Protein AF-A0AAN8G1P0-F1 (afdb_monomer_lite)

Radius of gyration: 97.98 Å; chains: 1; bounding box: 160×95×262 Å

Foldseek 3Di:
DDDDDDDDDDDDDDDDDDDDDDDDDDDDDDDDDDDDDDPPPVVVVCVVVVVVVVVVVVVVVVVVVVVVVVVVVVVVVVVVVVVVVVVVVVVVVVVVCVPPVNVVVVVVVVVVVVVVVVVVVVVVVVVVVVVVVVVVVVVVVVVVVVVVVVVVVVVVVVVVVVVVVVVVVVVVVVVCVVCVVVVVVVVCVVVVVVVVVVVVVVVVVVVVVVVVVVVPPPDPQQADPVRHGDPVLLVQLQVCVVVVNPLQCSQVVVQVCCCPPVVDHDDPSSHDHSVRSVVSNVVVVVVVVVVVVVVLVVDPCNQQDPVRDHPDPDDDPDDD

Sequence (320 aa):
MPEVNVPFPKEFPAPMSTIEEYPQDDFAQSENLPPLDIQAEVDSQAATTRVPLSEKEKKLNRLSYLMSVKQRTVAQLNSEISDLQTKLKDRGERKVHYQKKYVSLREASKNKTIENLRAKVKILQNQKKTYVSQTDKKLGKKNSDIAAFQERIAQLERDLASMSQRARREQRLKSYYKTLPSVAKVWKSRTGREISKLNNYIKVLEDRLLQTENNGQTLIDTKGEDGTFSDDVRLAVIELLGLEVAVHKVSPVIQAVAKHVFKHKFKPCDLPGRMTVLRISDEGQYLTKCLYADKLHACSHFGENKDGTRRKKVNTRRQH

Organism: Patella caerulea (NCBI:txid87958)

Secondary structure (DSSP, 8-state):
---------------------------------------SSHHHHHHHHHHHHHHHHHHHHHHHHHHHHHHHHHHHHHHHHHHHHHHHHHHHHHHHHTSHHHHHHHHHHHHHHHHHHHHHHHHHHHHHHHHHHHHHHHHHHHHHHHHHHHHHHHHHHHHHHHHHHHHHHHHHHHHHHHHHHHHHHHHHHHHHHHHHHHHHHHHHHHHHHHHHHHT-------B-TTSSBPHHHHHHHHHHHHTT--TTTHHHHHHHHHHHHS-----TTTS--HHHHHHHHHHHHHHHHHHHHHHHHH-TTTTB-TTS-B----------

Structure (mmCIF, N/CA/C/O backbone):
data_AF-A0AAN8G1P0-F1
#
_entry.id   AF-A0AAN8G1P0-F1
#
loop_
_atom_site.group_PDB
_atom_site.id
_atom_site.type_symbol
_atom_site.label_atom_id
_atom_site.label_alt_id
_atom_site.label_comp_id
_atom_site.label_asym_id
_atom_site.label_entity_id
_atom_site.label_seq_id
_atom_site.pdbx_PDB_ins_code
_atom_site.Cartn_x
_atom_site.Cartn_y
_atom_site.Cartn_z
_atom_site.occupancy
_atom_site.B_iso_or_equiv
_atom_site.auth_seq_id
_atom_site.auth_comp_id
_atom_site.auth_asym_id
_atom_site.auth_atom_id
_atom_site.pdbx_PDB_model_num
ATOM 1 N N . MET A 1 1 ? -21.649 6.170 89.404 1.00 41.97 1 MET A N 1
ATOM 2 C CA . MET A 1 1 ? -22.806 6.839 90.042 1.00 41.97 1 MET A CA 1
ATOM 3 C C . MET A 1 1 ? -23.808 5.748 90.393 1.00 41.97 1 MET A C 1
ATOM 5 O O . MET A 1 1 ? -23.982 4.868 89.559 1.00 41.97 1 MET A O 1
ATOM 9 N N . PRO A 1 2 ? -24.293 5.716 91.641 1.00 45.91 2 PRO A N 1
ATOM 10 C CA . PRO A 1 2 ? -24.314 4.513 92.477 1.00 45.91 2 PRO A CA 1
ATOM 11 C C . PRO A 1 2 ? -25.535 3.611 92.261 1.00 45.91 2 PRO A C 1
ATOM 13 O O . PRO A 1 2 ? -26.628 4.087 91.963 1.00 45.91 2 PRO A O 1
ATOM 16 N N . GLU A 1 3 ? -25.317 2.309 92.453 1.00 41.28 3 GLU A N 1
ATOM 17 C CA . GLU A 1 3 ? -26.355 1.289 92.603 1.00 41.28 3 GLU A CA 1
ATOM 18 C C . GLU A 1 3 ? -27.108 1.524 93.915 1.00 41.28 3 GLU A C 1
ATOM 20 O O . GLU A 1 3 ? -26.512 1.579 94.992 1.00 41.28 3 GLU A O 1
ATOM 25 N N . VAL A 1 4 ? -28.427 1.692 93.816 1.00 50.53 4 VAL A N 1
ATOM 26 C CA . VAL A 1 4 ? -29.316 1.813 94.971 1.00 50.53 4 VAL A CA 1
ATOM 27 C C . VAL A 1 4 ? -29.923 0.448 95.267 1.00 50.53 4 VAL A C 1
ATOM 29 O O . VAL A 1 4 ? -30.686 -0.113 94.485 1.00 50.53 4 VAL A O 1
ATOM 32 N N . ASN A 1 5 ? -29.529 -0.037 96.435 1.00 51.72 5 ASN A N 1
ATOM 33 C CA . ASN A 1 5 ? -30.012 -1.176 97.193 1.00 51.72 5 ASN A CA 1
ATOM 34 C C . ASN A 1 5 ? -31.399 -0.869 97.794 1.00 51.72 5 ASN A C 1
ATOM 36 O O . ASN A 1 5 ? -31.521 0.135 98.494 1.00 51.72 5 ASN A O 1
ATOM 40 N N . VAL A 1 6 ? -32.414 -1.719 97.581 1.00 47.03 6 VAL A N 1
ATOM 41 C CA . VAL A 1 6 ? -33.607 -1.793 98.454 1.00 47.03 6 VAL A CA 1
ATOM 42 C C . VAL A 1 6 ? -34.100 -3.253 98.548 1.00 47.03 6 VAL A C 1
ATOM 44 O O . VAL A 1 6 ? -34.267 -3.895 97.508 1.00 47.03 6 VAL A O 1
ATOM 47 N N . PRO A 1 7 ? -34.333 -3.780 99.768 1.00 54.78 7 PRO A N 1
ATOM 48 C CA . PRO A 1 7 ? -34.689 -5.172 100.039 1.00 54.78 7 PRO A CA 1
ATOM 49 C C . PRO A 1 7 ? -36.208 -5.411 100.004 1.00 54.78 7 PRO A C 1
ATOM 51 O O . PRO A 1 7 ? -36.989 -4.508 100.297 1.00 54.78 7 PRO A O 1
ATOM 54 N N . PHE A 1 8 ? -36.627 -6.652 99.733 1.00 45.50 8 PHE A N 1
ATOM 55 C CA . PHE A 1 8 ? -37.992 -7.119 100.009 1.00 45.50 8 PHE A CA 1
ATOM 56 C C . PHE A 1 8 ? -38.010 -8.036 101.245 1.00 45.50 8 PHE A C 1
ATOM 58 O O . PHE A 1 8 ? -37.085 -8.837 101.411 1.00 45.50 8 PHE A O 1
ATOM 65 N N . PRO A 1 9 ? -39.021 -7.911 102.125 1.00 54.62 9 PRO A N 1
ATOM 66 C CA . PRO A 1 9 ? -39.042 -8.572 103.418 1.00 54.62 9 PRO A CA 1
ATOM 67 C C . PRO A 1 9 ? -39.663 -9.976 103.386 1.00 54.62 9 PRO A C 1
ATOM 69 O O . PRO A 1 9 ? -40.348 -10.388 102.452 1.00 54.62 9 PRO A O 1
ATOM 72 N N . LYS A 1 10 ? -39.355 -10.669 104.479 1.00 47.25 10 LYS A N 1
ATOM 73 C CA . LYS A 1 10 ? -39.690 -12.022 104.913 1.00 47.25 10 LYS A CA 1
ATOM 74 C C . LYS A 1 10 ? -41.163 -12.239 105.311 1.00 47.25 10 LYS A C 1
ATOM 76 O O . LYS A 1 10 ? -41.828 -11.309 105.745 1.00 47.25 10 LYS A O 1
ATOM 81 N N . GLU A 1 11 ? -41.513 -13.533 105.300 1.00 38.72 11 GLU A N 1
ATOM 82 C CA . GLU A 1 11 ? -42.398 -14.272 106.232 1.00 38.72 11 GLU A CA 1
ATOM 83 C C . GLU A 1 11 ? -43.943 -14.139 106.111 1.00 38.72 11 GLU A C 1
ATOM 85 O O . GLU A 1 11 ? -44.527 -13.102 106.394 1.00 38.72 11 GLU A O 1
ATOM 90 N N . PHE A 1 12 ? -44.561 -15.252 105.654 1.00 45.25 12 PHE A N 1
ATOM 91 C CA . PHE A 1 12 ? -45.675 -16.064 106.221 1.00 45.25 12 PHE A CA 1
ATOM 92 C C . PHE A 1 12 ? -46.733 -15.406 107.146 1.00 45.25 12 PHE A C 1
ATOM 94 O O . PHE A 1 12 ? -46.371 -14.577 107.973 1.00 45.25 12 PHE A O 1
ATOM 101 N N . PRO A 1 13 ? -48.026 -15.838 107.114 1.00 47.78 13 PRO A N 1
ATOM 102 C CA . PRO A 1 13 ? -48.400 -17.211 107.512 1.00 47.78 13 PRO A CA 1
ATOM 103 C C . PRO A 1 13 ? -49.603 -17.878 106.791 1.00 47.78 13 PRO A C 1
ATOM 105 O O . PRO A 1 13 ? -50.554 -17.237 106.360 1.00 47.78 13 PRO A O 1
ATOM 108 N N . ALA A 1 14 ? -49.577 -19.214 106.740 1.00 45.03 14 ALA A N 1
ATOM 109 C CA . ALA A 1 14 ? -50.750 -20.074 106.981 1.00 45.03 14 ALA A CA 1
ATOM 110 C C . ALA A 1 14 ? -50.704 -20.463 108.481 1.00 45.03 14 ALA A C 1
ATOM 112 O O . ALA A 1 14 ? -49.601 -20.373 109.030 1.00 45.03 14 ALA A O 1
ATOM 113 N N . PRO A 1 15 ? -51.771 -20.915 109.178 1.00 53.59 15 PRO A N 1
ATOM 114 C CA . PRO A 1 15 ? -52.954 -21.647 108.698 1.00 53.59 15 PRO A CA 1
ATOM 115 C C . PRO A 1 15 ? -54.274 -21.152 109.342 1.00 53.59 15 PRO A C 1
ATOM 117 O O . PRO A 1 15 ? -54.248 -20.192 110.096 1.00 53.59 15 PRO A O 1
ATOM 120 N N . MET A 1 16 ? -55.419 -21.789 109.065 1.00 33.59 16 MET A N 1
ATOM 121 C CA . MET A 1 16 ? -56.474 -22.067 110.063 1.00 33.59 16 MET A CA 1
ATOM 122 C C . MET A 1 16 ? -57.575 -22.944 109.446 1.00 33.59 16 MET A C 1
ATOM 124 O O . MET A 1 16 ? -58.158 -22.637 108.410 1.00 33.59 16 MET A O 1
ATOM 128 N N . SER A 1 17 ? -57.802 -24.061 110.123 1.00 42.44 17 SER A N 1
ATOM 129 C CA . SER A 1 17 ? -58.883 -25.036 110.012 1.00 42.44 17 SER A CA 1
ATOM 130 C C . SER A 1 17 ? -60.227 -24.479 110.489 1.00 42.44 17 SER A C 1
ATOM 132 O O . SER A 1 17 ? -60.243 -23.730 111.463 1.00 42.44 17 SER A O 1
ATOM 134 N N . THR A 1 18 ? -61.344 -24.915 109.895 1.00 37.56 18 THR A N 1
ATOM 135 C CA . THR A 1 18 ? -62.648 -25.123 110.576 1.00 37.56 18 THR A CA 1
ATOM 136 C C . THR A 1 18 ? -63.658 -25.739 109.599 1.00 37.56 18 THR A C 1
ATOM 138 O O . THR A 1 18 ? -64.144 -25.059 108.701 1.00 37.56 18 THR A O 1
ATOM 141 N N . ILE A 1 19 ? -63.966 -27.030 109.763 1.00 37.47 19 ILE A N 1
ATOM 142 C CA . ILE A 1 19 ? -65.210 -27.654 109.285 1.00 37.47 19 ILE A CA 1
ATOM 143 C C . ILE A 1 19 ? -65.660 -28.610 110.404 1.00 37.47 19 ILE A C 1
ATOM 145 O O . ILE A 1 19 ? -65.117 -29.702 110.532 1.00 37.47 19 ILE A O 1
ATOM 149 N N . GLU A 1 20 ? -66.607 -28.149 111.219 1.00 35.19 20 GLU A N 1
ATOM 150 C CA . GLU A 1 20 ? -67.495 -28.921 112.110 1.00 35.19 20 GLU A CA 1
ATOM 151 C C . GLU A 1 20 ? -68.908 -28.751 111.510 1.00 35.19 20 GLU A C 1
ATOM 153 O O . GLU A 1 20 ? -69.267 -27.633 111.140 1.00 35.19 20 GLU A O 1
ATOM 158 N N . GLU A 1 21 ? -69.543 -29.850 111.069 1.00 34.12 21 GLU A N 1
ATOM 159 C CA . GLU A 1 21 ? -70.708 -30.520 111.710 1.00 34.12 21 GLU A CA 1
ATOM 160 C C . GLU A 1 21 ? -72.029 -29.733 111.541 1.00 34.12 21 GLU A C 1
ATOM 162 O O . GLU A 1 21 ? -72.046 -28.523 111.713 1.00 34.12 21 GLU A O 1
ATOM 167 N N . TYR A 1 22 ? -73.222 -30.246 111.208 1.00 35.94 22 TYR A N 1
ATOM 168 C CA . TYR A 1 22 ? -73.935 -31.541 111.047 1.00 35.94 22 TYR A CA 1
ATOM 169 C C . TYR A 1 22 ? -75.330 -31.143 110.423 1.00 35.94 22 TYR A C 1
ATOM 171 O O . TYR A 1 22 ? -75.470 -29.967 110.066 1.00 35.94 22 TYR A O 1
ATOM 179 N N . PRO A 1 23 ? -76.431 -31.940 110.352 1.00 47.22 23 PRO A N 1
ATOM 180 C CA . PRO A 1 23 ? -76.647 -33.392 110.476 1.00 47.22 23 PRO A CA 1
ATOM 181 C C . PRO A 1 23 ? -77.487 -34.002 109.321 1.00 47.22 23 PRO A C 1
ATOM 183 O O . PRO A 1 23 ? -78.118 -33.293 108.539 1.00 47.22 23 PRO A O 1
ATOM 186 N N . GLN A 1 24 ? -77.556 -35.336 109.252 1.00 39.62 24 GLN A N 1
ATOM 187 C CA . GLN A 1 24 ? -78.660 -36.051 108.600 1.00 39.62 24 GLN A CA 1
ATOM 188 C C . GLN A 1 24 ? -79.153 -37.185 109.509 1.00 39.62 24 GLN A C 1
ATOM 190 O O . GLN A 1 24 ? -78.393 -38.070 109.885 1.00 39.62 24 GLN A O 1
ATOM 195 N N . ASP A 1 25 ? -80.428 -37.037 109.847 1.00 37.81 25 ASP A N 1
ATOM 196 C CA . ASP A 1 25 ? -81.386 -37.814 110.633 1.00 37.81 25 ASP A CA 1
ATOM 197 C C . ASP A 1 25 ? -81.212 -39.337 110.798 1.00 37.81 25 ASP A C 1
ATOM 199 O O . ASP A 1 25 ? -81.032 -40.093 109.841 1.00 37.81 25 ASP A O 1
ATOM 203 N N . ASP A 1 26 ? -81.443 -39.764 112.046 1.00 38.94 26 ASP A N 1
ATOM 204 C CA . ASP A 1 26 ? -81.778 -41.123 112.478 1.00 38.94 26 ASP A CA 1
ATOM 205 C C . ASP A 1 26 ? -83.231 -41.496 112.117 1.00 38.94 26 ASP A C 1
ATOM 207 O O . ASP A 1 26 ? -84.167 -40.724 112.341 1.00 38.94 26 ASP A O 1
ATOM 211 N N . PHE A 1 27 ? -83.444 -42.736 111.659 1.00 36.06 27 PHE A N 1
ATOM 212 C CA . PHE A 1 27 ? -84.762 -43.378 111.589 1.00 36.06 27 PHE A CA 1
ATOM 213 C C . PHE A 1 27 ? -84.925 -44.437 112.698 1.00 36.06 27 PHE A C 1
ATOM 215 O O . PHE A 1 27 ? -84.308 -45.495 112.657 1.00 36.06 27 PHE A O 1
ATOM 222 N N . ALA A 1 28 ? -85.810 -44.103 113.645 1.00 35.06 28 ALA A N 1
ATOM 223 C CA . ALA A 1 28 ? -86.857 -44.890 114.318 1.00 35.06 28 ALA A CA 1
ATOM 224 C C . ALA A 1 28 ? -86.628 -46.345 114.797 1.00 35.06 28 ALA A C 1
ATOM 226 O O . ALA A 1 28 ? -86.411 -47.250 113.997 1.00 35.06 28 ALA A O 1
ATOM 227 N N . GLN A 1 29 ? -86.923 -46.562 116.092 1.00 35.03 29 GLN A N 1
ATOM 228 C CA . GLN A 1 29 ? -87.874 -47.524 116.721 1.00 35.03 29 GLN A CA 1
ATOM 229 C C . GLN A 1 29 ? -87.562 -47.553 118.242 1.00 35.03 29 GLN A C 1
ATOM 231 O O . GLN A 1 29 ? -86.403 -47.422 118.609 1.00 35.03 29 GLN A O 1
ATOM 236 N N . SER A 1 30 ? -88.448 -47.700 119.229 1.00 35.34 30 SER A N 1
ATOM 237 C CA . SER A 1 30 ? -89.897 -47.890 119.348 1.00 35.34 30 SER A CA 1
ATOM 238 C C . SER A 1 30 ? -90.269 -47.746 120.843 1.00 35.34 30 SER A C 1
ATOM 240 O O . SER A 1 30 ? -89.520 -48.209 121.696 1.00 35.34 30 SER A O 1
ATOM 242 N N . GLU A 1 31 ? -91.443 -47.170 121.112 1.00 36.34 31 GLU A N 1
ATOM 243 C CA . GLU A 1 31 ? -92.401 -47.509 122.188 1.00 36.34 31 GLU A CA 1
ATOM 244 C C . GLU A 1 31 ? -91.973 -47.537 123.675 1.00 36.34 31 GLU A C 1
ATOM 246 O O . GLU A 1 31 ? -91.300 -48.451 124.144 1.00 36.34 31 GLU A O 1
ATOM 251 N N . ASN A 1 32 ? -92.587 -46.650 124.479 1.00 37.56 32 ASN A N 1
ATOM 252 C CA . ASN A 1 32 ? -93.638 -47.088 125.413 1.00 37.56 32 ASN A CA 1
ATOM 253 C C . ASN A 1 32 ? -94.468 -45.929 126.020 1.00 37.56 32 ASN A C 1
ATOM 255 O O . ASN A 1 32 ? -93.907 -44.965 126.534 1.00 37.56 32 ASN A O 1
ATOM 259 N N . LEU A 1 33 ? -95.790 -46.165 126.066 1.00 31.39 33 LEU A N 1
ATOM 260 C CA . LEU A 1 33 ? -96.843 -45.614 126.953 1.00 31.39 33 LEU A CA 1
ATOM 261 C C . LEU A 1 33 ? -97.619 -44.317 126.558 1.00 31.39 33 LEU A C 1
ATOM 263 O O . LEU A 1 33 ? -97.085 -43.459 125.864 1.00 31.39 33 LEU A O 1
ATOM 267 N N . PRO A 1 34 ? -98.917 -44.208 126.959 1.00 48.38 34 PRO A N 1
ATOM 268 C CA . PRO A 1 34 ? -100.007 -43.504 126.252 1.00 48.38 34 PRO A CA 1
ATOM 269 C C . PRO A 1 34 ? -100.624 -42.356 127.106 1.00 48.38 34 PRO A C 1
ATOM 271 O O . PRO A 1 34 ? -100.023 -41.958 128.101 1.00 48.38 34 PRO A O 1
ATOM 274 N N . PRO A 1 35 ? -101.882 -41.922 126.879 1.00 56.16 35 PRO A N 1
ATOM 275 C CA . PRO A 1 35 ? -102.443 -41.192 125.735 1.00 56.16 35 PRO A CA 1
ATOM 276 C C . PRO A 1 35 ? -102.991 -39.807 126.167 1.00 56.16 35 PRO A C 1
ATOM 278 O O . PRO A 1 35 ? -103.330 -39.627 127.332 1.00 56.16 35 PRO A O 1
ATOM 281 N N . LEU A 1 36 ? -103.183 -38.851 125.248 1.00 37.41 36 LEU A N 1
ATOM 282 C CA . LEU A 1 36 ? -104.131 -37.738 125.442 1.00 37.41 36 LEU A CA 1
ATOM 283 C C . LEU A 1 36 ? -104.588 -37.154 124.095 1.00 37.41 36 LEU A C 1
ATOM 285 O O . LEU A 1 36 ? -103.804 -36.950 123.173 1.00 37.41 36 LEU A O 1
ATOM 289 N N . ASP A 1 37 ? -105.896 -36.959 124.020 1.00 50.47 37 ASP A N 1
ATOM 290 C CA . ASP A 1 37 ? -106.742 -36.657 122.868 1.00 50.47 37 ASP A CA 1
ATOM 291 C C . ASP A 1 37 ? -106.630 -35.173 122.449 1.00 50.47 37 ASP A C 1
ATOM 293 O O . ASP A 1 37 ? -107.105 -34.295 123.168 1.00 50.47 37 ASP A O 1
ATOM 297 N N . ILE A 1 38 ? -105.964 -34.872 121.319 1.00 48.47 38 ILE A N 1
ATOM 298 C CA . ILE A 1 38 ? -105.854 -33.514 120.731 1.00 48.47 38 ILE A CA 1
ATOM 299 C C . ILE A 1 38 ? -105.844 -33.606 119.189 1.00 48.47 38 ILE A C 1
ATOM 301 O O . ILE A 1 38 ? -104.904 -33.180 118.524 1.00 48.47 38 ILE A O 1
ATOM 305 N N . GLN A 1 39 ? -106.872 -34.198 118.575 1.00 51.94 39 GLN A N 1
ATOM 306 C CA . GLN A 1 39 ? -106.913 -34.335 117.106 1.00 51.94 39 GLN A CA 1
ATOM 307 C C . GLN A 1 39 ? -107.552 -33.130 116.379 1.00 51.94 39 GLN A C 1
ATOM 309 O O . GLN A 1 39 ? -107.471 -33.044 115.161 1.00 51.94 39 GLN A O 1
ATOM 314 N N . ALA A 1 40 ? -108.145 -32.160 117.088 1.00 49.19 40 ALA A N 1
ATOM 315 C CA . ALA A 1 40 ? -108.831 -31.018 116.456 1.00 49.19 40 ALA A CA 1
ATOM 316 C C . ALA A 1 40 ? -107.990 -29.723 116.356 1.00 49.19 40 ALA A C 1
ATOM 318 O O . ALA A 1 40 ? -108.293 -28.852 115.542 1.00 49.19 40 ALA A O 1
ATOM 319 N N . GLU A 1 41 ? -106.920 -29.577 117.146 1.00 47.53 41 GLU A N 1
ATOM 320 C CA . GLU A 1 41 ? -106.109 -28.342 117.211 1.00 47.53 41 GLU A CA 1
ATOM 321 C C . GLU A 1 41 ? -104.906 -28.340 116.245 1.00 47.53 41 GLU A C 1
ATOM 323 O O . GLU A 1 41 ? -104.429 -27.279 115.831 1.00 47.53 41 GLU A O 1
ATOM 328 N N . VAL A 1 42 ? -104.463 -29.527 115.813 1.00 52.84 42 VAL A N 1
ATOM 329 C CA . VAL A 1 42 ? -103.302 -29.712 114.925 1.00 52.84 42 VAL A CA 1
ATOM 330 C C . VAL A 1 42 ? -103.614 -29.290 113.482 1.00 52.84 42 VAL A C 1
ATOM 332 O O . VAL A 1 42 ? -102.787 -28.641 112.836 1.00 52.84 42 VAL A O 1
ATOM 335 N N . ASP A 1 43 ? -104.830 -29.545 112.992 1.00 49.62 43 ASP A N 1
ATOM 336 C CA . ASP A 1 43 ? -105.203 -29.246 111.601 1.00 49.62 43 ASP A CA 1
ATOM 337 C C . ASP A 1 43 ? -105.416 -27.737 111.344 1.00 49.62 43 ASP A C 1
ATOM 339 O O . ASP A 1 43 ? -105.129 -27.232 110.255 1.00 49.62 43 ASP A O 1
ATOM 343 N N . SER A 1 44 ? -105.826 -26.980 112.369 1.00 49.62 44 SER A N 1
ATOM 344 C CA . SER A 1 44 ? -105.988 -25.516 112.320 1.00 49.62 44 SER A CA 1
ATOM 345 C C . SER A 1 44 ? -104.640 -24.770 112.380 1.00 49.62 44 SER A C 1
ATOM 347 O O . SER A 1 44 ? -104.386 -23.828 111.615 1.00 49.62 44 SER A O 1
ATOM 349 N N . GLN A 1 45 ? -103.704 -25.229 113.221 1.00 48.88 45 GLN A N 1
ATOM 350 C CA . GLN A 1 45 ? -102.368 -24.629 113.324 1.00 48.88 45 GLN A CA 1
ATOM 351 C C . GLN A 1 45 ? -101.463 -24.983 112.132 1.00 48.88 45 GLN A C 1
ATOM 353 O O . GLN A 1 45 ? -100.691 -24.128 111.687 1.00 48.88 45 GLN A O 1
ATOM 358 N N . ALA A 1 46 ? -101.598 -26.178 111.542 1.00 50.56 46 ALA A N 1
ATOM 359 C CA . ALA A 1 46 ? -100.864 -26.580 110.338 1.00 50.56 46 ALA A CA 1
ATOM 360 C C . ALA A 1 46 ? -101.259 -25.763 109.091 1.00 50.56 46 ALA A C 1
ATOM 362 O O . ALA A 1 46 ? -100.408 -25.464 108.250 1.00 50.56 46 ALA A O 1
ATOM 363 N N . ALA A 1 47 ? -102.526 -25.345 108.976 1.00 49.53 47 ALA A N 1
ATOM 364 C CA . ALA A 1 47 ? -102.989 -24.481 107.887 1.00 49.53 47 ALA A CA 1
ATOM 365 C C . ALA A 1 47 ? -102.495 -23.027 108.040 1.00 49.53 47 ALA A C 1
ATOM 367 O O . ALA A 1 47 ? -102.056 -22.415 107.064 1.00 49.53 47 ALA A O 1
ATOM 368 N N . THR A 1 48 ? -102.480 -22.495 109.269 1.00 52.62 48 THR A N 1
ATOM 369 C CA . THR A 1 48 ? -102.071 -21.106 109.562 1.00 52.62 48 THR A CA 1
ATOM 370 C C . THR A 1 48 ? -100.546 -20.905 109.502 1.00 52.62 48 THR A C 1
ATOM 372 O O . THR A 1 48 ? -100.072 -19.820 109.174 1.00 52.62 48 THR A O 1
ATOM 375 N N . THR A 1 49 ? -99.757 -21.959 109.743 1.00 52.38 49 THR A N 1
ATOM 376 C CA . THR A 1 49 ? -98.283 -21.949 109.630 1.00 52.38 49 THR A CA 1
ATOM 377 C C . THR A 1 49 ? -97.761 -22.339 108.238 1.00 52.38 49 THR A C 1
ATOM 379 O O . THR A 1 49 ? -96.690 -21.874 107.841 1.00 52.38 49 THR A O 1
ATOM 382 N N . ARG A 1 50 ? -98.524 -23.095 107.430 1.00 50.50 50 ARG A N 1
ATOM 383 C CA . ARG A 1 50 ? -98.164 -23.425 106.031 1.00 50.50 50 ARG A CA 1
ATOM 384 C C . ARG A 1 50 ? -98.124 -22.215 105.097 1.00 50.50 50 ARG A C 1
ATOM 386 O O . ARG A 1 50 ? -97.238 -22.133 104.246 1.00 50.50 50 ARG A O 1
ATOM 393 N N . VAL A 1 51 ? -99.051 -21.266 105.246 1.00 54.50 51 VAL A N 1
ATOM 394 C CA . VAL A 1 51 ? -99.095 -20.047 104.415 1.00 54.50 51 VAL A CA 1
ATOM 395 C C . VAL A 1 51 ? -97.806 -19.203 104.551 1.00 54.50 51 VAL A C 1
ATOM 397 O O . VAL A 1 51 ? -97.180 -18.941 103.518 1.00 54.50 51 VAL A O 1
ATOM 400 N N . PRO A 1 52 ? -97.317 -18.859 105.765 1.00 60.19 52 PRO A N 1
ATOM 401 C CA . PRO A 1 52 ? -96.076 -18.092 105.941 1.00 60.19 52 PRO A CA 1
ATOM 402 C C . PRO A 1 52 ? -94.788 -18.870 105.610 1.00 60.19 52 PRO A C 1
ATOM 404 O O . PRO A 1 52 ? -93.776 -18.245 105.284 1.00 60.19 52 PRO A O 1
ATOM 407 N N . LEU A 1 53 ? -94.796 -20.209 105.647 1.00 61.41 53 LEU A N 1
ATOM 408 C CA . LEU A 1 53 ? -93.681 -21.041 105.164 1.00 61.41 53 LEU A CA 1
ATOM 409 C C . LEU A 1 53 ? -93.550 -20.975 103.634 1.00 61.41 53 LEU A C 1
ATOM 411 O O . LEU A 1 53 ? -92.456 -20.713 103.130 1.00 61.41 53 LEU A O 1
ATOM 415 N N . SER A 1 54 ? -94.665 -21.072 102.900 1.00 71.38 54 SER A N 1
ATOM 416 C CA . SER A 1 54 ? -94.652 -20.997 101.429 1.00 71.38 54 SER A CA 1
ATOM 417 C C . SER A 1 54 ? -94.160 -19.639 100.894 1.00 71.38 54 SER A C 1
ATOM 419 O O . SER A 1 54 ? -93.521 -19.556 99.842 1.00 71.38 54 SER A O 1
ATOM 421 N N . GLU A 1 55 ? -94.411 -18.543 101.620 1.00 73.94 55 GLU A N 1
ATOM 422 C CA . GLU A 1 55 ? -93.914 -17.211 101.257 1.00 73.94 55 GLU A CA 1
ATOM 423 C C . GLU A 1 55 ? -92.416 -17.042 101.528 1.00 73.94 55 GLU A C 1
ATOM 425 O O . GLU A 1 55 ? -91.713 -16.386 100.749 1.00 73.94 55 GLU A O 1
ATOM 430 N N . LYS A 1 56 ? -91.908 -17.637 102.613 1.00 77.81 56 LYS A N 1
ATOM 431 C CA . LYS A 1 56 ? -90.472 -17.665 102.918 1.00 77.81 56 LYS A CA 1
ATOM 432 C C . LYS A 1 56 ? -89.707 -18.496 101.889 1.00 77.81 56 LYS A C 1
ATOM 434 O O . LYS A 1 56 ? -88.674 -18.033 101.416 1.00 77.81 56 LYS A O 1
ATOM 439 N N . GLU A 1 57 ? -90.246 -19.636 101.463 1.00 82.06 57 GLU A N 1
ATOM 440 C CA . GLU A 1 57 ? -89.681 -20.453 100.380 1.00 82.06 57 GLU A CA 1
ATOM 441 C C . GLU A 1 57 ? -89.651 -19.702 99.043 1.00 82.06 57 GLU A C 1
ATOM 443 O O . GLU A 1 57 ? -88.624 -19.677 98.365 1.00 82.06 57 GLU A O 1
ATOM 448 N N . LYS A 1 58 ? -90.732 -18.995 98.678 1.00 83.19 58 LYS A N 1
ATOM 449 C CA . LYS A 1 58 ? -90.747 -18.133 97.479 1.00 83.19 58 LYS A CA 1
ATOM 450 C C . LYS A 1 58 ? -89.681 -17.034 97.546 1.00 83.19 58 LYS A C 1
ATOM 452 O O . LYS A 1 58 ? -89.012 -16.766 96.545 1.00 83.19 58 LYS A O 1
ATOM 457 N N . LYS A 1 59 ? -89.495 -16.400 98.711 1.00 85.94 59 LYS A N 1
ATOM 458 C CA . LYS A 1 59 ? -88.435 -15.399 98.933 1.00 85.94 59 LYS A CA 1
ATOM 459 C C . LYS A 1 59 ? -87.040 -16.022 98.849 1.00 85.94 59 LYS A C 1
ATOM 461 O O . LYS A 1 59 ? -86.173 -15.439 98.202 1.00 85.94 59 LYS A O 1
ATOM 466 N N . LEU A 1 60 ? -86.837 -17.202 99.434 1.00 85.25 60 LEU A N 1
ATOM 467 C CA . LEU A 1 60 ? -85.574 -17.939 99.392 1.00 85.25 60 LEU A CA 1
ATOM 468 C C . LEU A 1 60 ? -85.206 -18.339 97.958 1.00 85.25 60 LEU A C 1
ATOM 470 O O . LEU A 1 60 ? -84.091 -18.075 97.517 1.00 85.25 60 LEU A O 1
ATOM 474 N N . ASN A 1 61 ? -86.162 -18.864 97.190 1.00 87.19 61 ASN A N 1
ATOM 475 C CA . ASN A 1 61 ? -85.968 -19.209 95.781 1.00 87.19 61 ASN A CA 1
ATOM 476 C C . ASN A 1 61 ? -85.637 -17.974 94.932 1.00 87.19 61 ASN A C 1
ATOM 478 O O . ASN A 1 61 ? -84.737 -18.016 94.093 1.00 87.19 61 ASN A O 1
ATOM 482 N N . ARG A 1 62 ? -86.300 -16.836 95.187 1.00 89.62 62 ARG A N 1
ATOM 483 C CA . ARG A 1 62 ? -85.987 -15.561 94.522 1.00 89.62 62 ARG A CA 1
ATOM 484 C C . ARG A 1 62 ? -84.583 -15.059 94.866 1.00 89.62 62 ARG A C 1
ATOM 486 O O . ARG A 1 62 ? -83.883 -14.575 93.976 1.00 89.62 62 ARG A O 1
ATOM 493 N N . LEU A 1 63 ? -84.170 -15.168 96.128 1.00 89.06 63 LEU A N 1
ATOM 494 C CA . LEU A 1 63 ? -82.826 -14.798 96.580 1.00 89.06 63 LEU A CA 1
ATOM 495 C C . LEU A 1 63 ? -81.757 -15.721 95.990 1.00 89.06 63 LEU A C 1
ATOM 497 O O . LEU A 1 63 ? -80.749 -15.222 95.504 1.00 89.06 63 LEU A O 1
ATOM 501 N N . SER A 1 64 ? -81.999 -17.031 95.952 1.00 89.75 64 SER A N 1
ATOM 502 C CA . SER A 1 64 ? -81.113 -18.017 95.319 1.00 89.75 64 SER A CA 1
ATOM 503 C C . SER A 1 64 ? -80.952 -17.748 93.819 1.00 89.75 64 SER A C 1
ATOM 505 O O . SER A 1 64 ? -79.833 -17.688 93.305 1.00 89.75 64 SER A O 1
ATOM 507 N N . TYR A 1 65 ? -82.051 -17.448 93.117 1.00 92.62 65 TYR A N 1
ATOM 508 C CA . TYR A 1 65 ? -82.000 -17.026 91.718 1.00 92.62 65 TYR A CA 1
ATOM 509 C C . TYR A 1 65 ? -81.154 -15.758 91.537 1.00 92.62 65 TYR A C 1
ATOM 511 O O . TYR A 1 65 ? -80.230 -15.753 90.721 1.00 92.62 65 TYR A O 1
ATOM 519 N N . LEU A 1 66 ? -81.413 -14.708 92.327 1.00 93.62 66 LEU A N 1
ATOM 520 C CA . LEU A 1 66 ? -80.636 -13.462 92.314 1.00 93.62 66 LEU A CA 1
ATOM 521 C C . LEU A 1 66 ? -79.152 -13.711 92.591 1.00 93.62 66 LEU A C 1
ATOM 523 O O . LEU A 1 66 ? -78.304 -13.167 91.887 1.00 93.62 66 LEU A O 1
ATOM 527 N N . MET A 1 67 ? -78.839 -14.562 93.565 1.00 92.88 67 MET A N 1
ATOM 528 C CA . MET A 1 67 ? -77.476 -14.952 93.902 1.00 92.88 67 MET A CA 1
ATOM 529 C C . MET A 1 67 ? -76.810 -15.671 92.726 1.00 92.88 67 MET A C 1
ATOM 531 O O . MET A 1 67 ? -75.700 -15.309 92.356 1.00 92.88 67 MET A O 1
ATOM 535 N N . SER A 1 68 ? -77.507 -16.589 92.049 1.00 93.12 68 SER A N 1
ATOM 536 C CA . SER A 1 68 ? -76.990 -17.273 90.854 1.00 93.12 68 SER A CA 1
ATOM 537 C C . SER A 1 68 ? -76.719 -16.315 89.686 1.00 93.12 68 SER A C 1
ATOM 539 O O . SER A 1 68 ? -75.763 -16.501 88.929 1.00 93.12 68 SER A O 1
ATOM 541 N N . VAL A 1 69 ? -77.553 -15.282 89.523 1.00 94.06 69 VAL A N 1
ATOM 542 C CA . VAL A 1 69 ? -77.384 -14.250 88.491 1.00 94.06 69 VAL A CA 1
ATOM 543 C C . VAL A 1 69 ? -76.190 -13.365 88.834 1.00 94.06 69 VAL A C 1
ATOM 545 O O . VAL A 1 69 ? -75.361 -13.097 87.963 1.00 94.06 69 VAL A O 1
ATOM 548 N N . LYS A 1 70 ? -76.061 -12.960 90.104 1.00 93.69 70 LYS A N 1
ATOM 549 C CA . LYS A 1 70 ? -74.922 -12.180 90.605 1.00 93.69 70 LYS A CA 1
ATOM 550 C C . LYS A 1 70 ? -73.612 -12.961 90.520 1.00 93.69 70 LYS A C 1
ATOM 552 O O . LYS A 1 70 ? -72.619 -12.412 90.060 1.00 93.69 70 LYS A O 1
ATOM 557 N N . GLN A 1 71 ? -73.623 -14.252 90.836 1.00 94.62 71 GLN A N 1
ATOM 558 C CA . GLN A 1 71 ? -72.453 -15.121 90.717 1.00 94.62 71 GLN A CA 1
ATOM 559 C C . GLN A 1 71 ? -71.989 -15.250 89.261 1.00 94.62 71 GLN A C 1
ATOM 561 O O . GLN A 1 71 ? -70.796 -15.156 88.978 1.00 94.62 71 GLN A O 1
ATOM 566 N N . ARG A 1 72 ? -72.930 -15.393 88.317 1.00 93.38 72 ARG A N 1
ATOM 567 C CA . ARG A 1 72 ? -72.625 -15.401 86.877 1.00 93.38 72 ARG A CA 1
ATOM 568 C C . ARG A 1 72 ? -72.048 -14.071 86.394 1.00 93.38 72 ARG A C 1
ATOM 570 O O . ARG A 1 72 ? -71.089 -14.080 85.630 1.00 93.38 72 ARG A O 1
ATOM 577 N N . THR A 1 73 ? -72.580 -12.944 86.868 1.00 94.50 73 THR A N 1
ATOM 578 C CA . THR A 1 73 ? -72.035 -11.619 86.517 1.00 94.50 73 THR A CA 1
ATOM 579 C C . THR A 1 73 ? -70.642 -11.402 87.101 1.00 94.50 73 THR A C 1
ATOM 581 O O . THR A 1 73 ? -69.773 -10.896 86.401 1.00 94.50 73 THR A O 1
ATOM 584 N N . VAL A 1 74 ? -70.382 -11.840 88.337 1.00 94.62 74 VAL A N 1
ATOM 585 C CA . VAL A 1 74 ? -69.034 -11.800 88.932 1.00 94.62 74 VAL A CA 1
ATOM 586 C C . VAL A 1 74 ? -68.050 -12.653 88.127 1.00 94.62 74 VAL A C 1
ATOM 588 O O . VAL A 1 74 ? -66.947 -12.198 87.837 1.00 94.62 74 VAL A O 1
ATOM 591 N N . ALA A 1 75 ? -68.445 -13.858 87.705 1.00 93.56 75 ALA A N 1
ATOM 592 C CA . ALA A 1 75 ? -67.600 -14.712 86.872 1.00 93.56 75 ALA A CA 1
ATOM 593 C C . ALA A 1 75 ? -67.273 -14.067 85.510 1.00 93.56 75 ALA A C 1
ATOM 595 O O . ALA A 1 75 ? -66.117 -14.084 85.088 1.00 93.56 75 ALA A O 1
ATOM 596 N N . GLN A 1 76 ? -68.263 -13.449 84.855 1.00 95.19 76 GLN A N 1
ATOM 597 C CA . GLN A 1 76 ? -68.064 -12.712 83.602 1.00 95.19 76 GLN A CA 1
ATOM 598 C C . GLN A 1 76 ? -67.107 -11.529 83.783 1.00 95.19 76 GLN A C 1
ATOM 600 O O . GLN A 1 76 ? -66.125 -11.424 83.052 1.00 95.19 76 GLN A O 1
ATOM 605 N N . LEU A 1 77 ? -67.320 -10.696 84.803 1.00 95.44 77 LEU A N 1
ATOM 606 C CA . LEU A 1 77 ? -66.443 -9.558 85.088 1.00 95.44 77 LEU A CA 1
ATOM 607 C C . LEU A 1 77 ? -65.007 -10.000 85.397 1.00 95.44 77 LEU A C 1
ATOM 609 O O . LEU A 1 77 ? -64.061 -9.381 84.919 1.00 95.44 77 LEU A O 1
ATOM 613 N N . ASN A 1 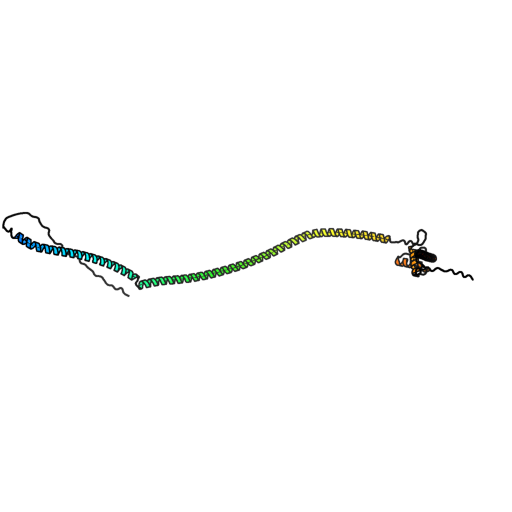78 ? -64.824 -11.099 86.133 1.00 95.06 78 ASN A N 1
ATOM 614 C CA . ASN A 1 78 ? -63.492 -11.648 86.393 1.00 95.06 78 ASN A CA 1
ATOM 615 C C . ASN A 1 78 ? -62.795 -12.107 85.103 1.00 95.06 78 ASN A C 1
ATOM 617 O O . ASN A 1 78 ? -61.593 -11.882 84.949 1.00 95.06 78 ASN A O 1
ATOM 621 N N . SER A 1 79 ? -63.538 -12.698 84.161 1.00 95.00 79 SER A N 1
ATOM 622 C CA . SER A 1 79 ? -62.987 -13.057 82.849 1.00 95.00 79 SER A CA 1
ATOM 623 C C . SER A 1 79 ? -62.590 -11.822 82.028 1.00 95.00 79 SER A C 1
ATOM 625 O O . SER A 1 79 ? -61.480 -11.769 81.504 1.00 95.00 79 SER A O 1
ATOM 627 N N . GLU A 1 80 ? -63.424 -10.776 82.009 1.00 96.38 80 GLU A N 1
ATOM 628 C CA . GLU A 1 80 ? -63.132 -9.521 81.304 1.00 96.38 80 GLU A CA 1
ATOM 629 C C . GLU A 1 80 ? -61.926 -8.784 81.897 1.00 96.38 80 GLU A C 1
ATOM 631 O O . GLU A 1 80 ? -61.094 -8.254 81.158 1.00 96.38 80 GLU A O 1
ATOM 636 N N . ILE A 1 81 ? -61.793 -8.771 83.227 1.00 95.31 81 ILE A N 1
ATOM 637 C CA . ILE A 1 81 ? -60.634 -8.188 83.912 1.00 95.31 81 ILE A CA 1
ATOM 638 C C . ILE A 1 81 ? -59.353 -8.912 83.491 1.00 95.31 81 ILE A C 1
ATOM 640 O O . ILE A 1 81 ? -58.358 -8.252 83.186 1.00 95.31 81 ILE A O 1
ATOM 644 N N . SER A 1 82 ? -59.375 -10.245 83.427 1.00 94.62 82 SER A N 1
ATOM 645 C CA . SER A 1 82 ? -58.218 -11.036 82.993 1.00 94.62 82 SER A CA 1
ATOM 646 C C . SER A 1 82 ? -57.834 -10.737 81.534 1.00 94.62 82 SER A C 1
ATOM 648 O O . SER A 1 82 ? -56.666 -10.470 81.229 1.00 94.62 82 SER A O 1
ATOM 650 N N . ASP A 1 83 ? -58.820 -10.659 80.640 1.00 95.56 83 ASP A N 1
ATOM 651 C CA . ASP A 1 83 ? -58.627 -10.289 79.232 1.00 95.56 83 ASP A CA 1
ATOM 652 C C . ASP A 1 83 ? -58.094 -8.859 79.052 1.00 95.56 83 ASP A C 1
ATOM 654 O O . ASP A 1 83 ? -57.283 -8.577 78.165 1.00 95.56 83 ASP A O 1
ATOM 658 N N . LEU A 1 84 ? -58.542 -7.915 79.879 1.00 95.25 84 LEU A N 1
ATOM 659 C CA . LEU A 1 84 ? -58.034 -6.546 79.846 1.00 95.25 84 LEU A CA 1
ATOM 660 C C . LEU A 1 84 ? -56.601 -6.468 80.377 1.00 95.25 84 LEU A C 1
ATOM 662 O O . LEU A 1 84 ? -55.785 -5.750 79.796 1.00 95.25 84 LEU A O 1
ATOM 666 N N . GLN A 1 85 ? -56.266 -7.225 81.422 1.00 95.44 85 GLN A N 1
ATOM 667 C CA . GLN A 1 85 ? -54.907 -7.290 81.964 1.00 95.44 85 GLN A CA 1
ATOM 668 C C . GLN A 1 85 ? -53.904 -7.833 80.937 1.00 95.44 85 GLN A C 1
ATOM 670 O O . GLN A 1 85 ? -52.833 -7.245 80.763 1.00 95.44 85 GLN A O 1
ATOM 675 N N . THR A 1 86 ? -54.257 -8.894 80.205 1.00 94.44 86 THR A N 1
ATOM 676 C CA . THR A 1 86 ? -53.403 -9.446 79.136 1.00 94.44 86 THR A CA 1
ATOM 677 C C . THR A 1 86 ? -53.205 -8.442 77.996 1.00 94.44 86 THR A C 1
ATOM 679 O O . THR A 1 86 ? -52.068 -8.130 77.639 1.00 94.44 86 THR A O 1
ATOM 682 N N . LYS A 1 87 ? -54.283 -7.818 77.499 1.00 94.19 87 LYS A N 1
ATOM 683 C CA . LYS A 1 87 ? -54.202 -6.767 76.462 1.00 94.19 87 LYS A CA 1
ATOM 684 C C . LYS A 1 87 ? -53.353 -5.565 76.890 1.00 94.19 87 LYS A C 1
ATOM 686 O O . LYS A 1 87 ? -52.681 -4.949 76.057 1.00 94.19 87 LYS A O 1
ATOM 691 N N . LEU A 1 88 ? -53.396 -5.192 78.169 1.00 92.69 88 LEU A N 1
ATOM 692 C CA . LEU A 1 88 ? -52.636 -4.061 78.705 1.00 92.69 88 LEU A CA 1
ATOM 693 C C . LEU A 1 88 ? -51.139 -4.388 78.787 1.00 92.69 88 LEU A C 1
ATOM 695 O O . LEU A 1 88 ? -50.320 -3.542 78.415 1.00 92.69 88 LEU A O 1
ATOM 699 N N . LYS A 1 89 ? -50.788 -5.624 79.166 1.00 91.12 89 LYS A N 1
ATOM 700 C CA . LYS A 1 89 ? -49.408 -6.129 79.132 1.00 91.12 89 LYS A CA 1
ATOM 701 C C . LYS A 1 89 ? -48.828 -6.083 77.713 1.00 91.12 89 LYS A C 1
ATOM 703 O O . LYS A 1 89 ? -47.800 -5.437 77.505 1.00 91.12 89 LYS A O 1
ATOM 708 N N . ASP A 1 90 ? -49.542 -6.626 76.728 1.00 87.94 90 ASP A N 1
ATOM 709 C CA . ASP A 1 90 ? -49.119 -6.622 75.318 1.00 87.94 90 ASP A CA 1
ATOM 710 C C . ASP A 1 90 ? -48.911 -5.201 74.770 1.00 87.94 90 ASP A C 1
ATOM 712 O O . ASP A 1 90 ? -47.953 -4.914 74.042 1.00 87.94 90 ASP A O 1
ATOM 716 N N . ARG A 1 91 ? -49.808 -4.266 75.116 1.00 86.12 91 ARG A N 1
ATOM 717 C CA . ARG A 1 91 ? -49.660 -2.851 74.737 1.00 86.12 91 ARG A CA 1
ATOM 718 C C . ARG A 1 91 ? -48.459 -2.196 75.416 1.00 86.12 91 ARG A C 1
ATOM 720 O O . ARG A 1 91 ? -47.785 -1.384 74.778 1.00 86.12 91 ARG A O 1
ATOM 727 N N . GLY A 1 92 ? -48.192 -2.534 76.677 1.00 83.88 92 GLY A N 1
ATOM 728 C CA . GLY A 1 92 ? -47.020 -2.076 77.421 1.00 83.88 92 GLY A CA 1
ATOM 729 C C . GLY A 1 92 ? -45.718 -2.478 76.732 1.00 83.88 92 GLY A C 1
ATOM 730 O O . GLY A 1 92 ? -44.878 -1.617 76.467 1.00 83.88 92 GLY A O 1
ATOM 731 N N . GLU A 1 93 ? -45.599 -3.748 76.343 1.00 80.81 93 GLU A N 1
ATOM 732 C CA . GLU A 1 93 ? -44.432 -4.285 75.631 1.00 80.81 93 GLU A CA 1
ATOM 733 C C . GLU A 1 93 ? -44.231 -3.609 74.263 1.00 80.81 93 GLU A C 1
ATOM 735 O O . GLU A 1 93 ? -43.129 -3.158 73.935 1.00 80.81 93 GLU A O 1
ATOM 740 N N . ARG A 1 94 ? -45.306 -3.414 73.484 1.00 78.06 94 ARG A N 1
ATOM 741 C CA . ARG A 1 94 ? -45.230 -2.701 72.193 1.00 78.06 94 ARG A CA 1
ATOM 742 C C . ARG A 1 94 ? -44.819 -1.238 72.352 1.00 78.06 94 ARG A C 1
ATOM 744 O O . ARG A 1 94 ? -44.050 -0.732 71.536 1.00 78.06 94 ARG A O 1
ATOM 751 N N . LYS A 1 95 ? -45.284 -0.545 73.399 1.00 80.00 95 LYS A N 1
ATOM 752 C CA . LYS A 1 95 ? -44.957 0.872 73.644 1.00 80.00 95 LYS A CA 1
ATOM 753 C C . LYS A 1 95 ? -43.453 1.092 73.832 1.00 80.00 95 LYS A C 1
ATOM 755 O O . LYS A 1 95 ? -42.953 2.130 73.404 1.00 80.00 95 LYS A O 1
ATOM 760 N N . VAL A 1 96 ? -42.727 0.125 74.401 1.00 74.12 96 VAL A N 1
ATOM 761 C CA . VAL A 1 96 ? -41.262 0.189 74.559 1.00 74.12 96 VAL A CA 1
ATOM 762 C C . VAL A 1 96 ? -40.559 0.267 73.198 1.00 74.12 96 VAL A C 1
ATOM 764 O O . VAL A 1 96 ? -39.663 1.088 73.023 1.00 74.12 96 VAL A O 1
ATOM 767 N N . HIS A 1 97 ? -41.011 -0.485 72.190 1.00 65.75 97 HIS A N 1
ATOM 768 C CA . HIS A 1 97 ? -40.435 -0.430 70.839 1.00 65.75 97 HIS A CA 1
ATOM 769 C C . HIS A 1 97 ? -40.636 0.913 70.122 1.00 65.75 97 HIS A C 1
ATOM 771 O O . HIS A 1 97 ? -39.797 1.296 69.305 1.00 65.75 97 HIS A O 1
ATOM 777 N N . TYR A 1 98 ? -41.714 1.632 70.443 1.00 74.75 98 TYR A N 1
ATOM 778 C CA . TYR A 1 98 ? -42.011 2.962 69.899 1.00 74.75 98 TYR A CA 1
ATOM 779 C C . TYR A 1 98 ? -41.535 4.104 70.800 1.00 74.75 98 TYR A C 1
ATOM 781 O O . TYR A 1 98 ? -41.729 5.275 70.465 1.00 74.75 98 TYR A O 1
ATOM 789 N N . GLN A 1 99 ? -40.895 3.808 71.936 1.00 82.12 99 GLN A N 1
ATOM 790 C CA . GLN A 1 99 ? -40.268 4.857 72.724 1.00 82.12 99 GLN A CA 1
ATOM 791 C C . GLN A 1 99 ? -39.187 5.536 71.884 1.00 82.12 99 GLN A C 1
ATOM 793 O O . GLN A 1 99 ? -38.313 4.895 71.295 1.00 82.12 99 GLN A O 1
ATOM 798 N N . LYS A 1 100 ? -39.225 6.870 71.900 1.00 78.75 100 LYS A N 1
ATOM 799 C CA . LYS A 1 100 ? -38.340 7.760 71.141 1.00 78.75 100 LYS A CA 1
ATOM 800 C C . LYS A 1 100 ? -36.857 7.371 71.243 1.00 78.75 100 LYS A C 1
ATOM 802 O O . LYS A 1 100 ? -36.142 7.467 70.254 1.00 78.75 100 LYS A O 1
ATOM 807 N N . LYS A 1 101 ? -36.420 6.875 72.409 1.00 82.19 101 LYS A N 1
ATOM 808 C CA . LYS A 1 101 ? -35.050 6.397 72.665 1.00 82.19 101 LYS A CA 1
ATOM 809 C C . LYS A 1 101 ? -34.654 5.185 71.811 1.00 82.19 101 LYS A C 1
ATOM 811 O O . LYS A 1 101 ? -33.539 5.144 71.310 1.00 82.19 101 LYS A O 1
ATOM 816 N N . TYR A 1 102 ? -35.529 4.194 71.642 1.00 83.31 102 TYR A N 1
ATOM 817 C CA . TYR A 1 102 ? -35.209 2.994 70.858 1.00 83.31 102 TYR A CA 1
ATOM 818 C C . TYR A 1 102 ? -35.271 3.262 69.353 1.00 83.31 102 TYR A C 1
ATOM 820 O O . TYR A 1 102 ? -34.452 2.733 68.599 1.00 83.31 102 TYR A O 1
ATOM 828 N N . VAL A 1 103 ? -36.194 4.127 68.922 1.00 85.69 103 VAL A N 1
ATOM 829 C CA . VAL A 1 103 ? -36.268 4.593 67.531 1.00 85.69 103 VAL A CA 1
ATOM 830 C C . VAL A 1 103 ? -35.003 5.369 67.162 1.00 85.69 103 VAL A C 1
ATOM 832 O O . VAL A 1 103 ? -34.355 5.022 66.175 1.00 85.69 103 VAL A O 1
ATOM 835 N N . SER A 1 104 ? -34.582 6.329 67.993 1.00 86.38 104 SER A N 1
ATOM 836 C CA . SER A 1 104 ? -33.372 7.115 67.730 1.00 86.38 104 SER A CA 1
ATOM 837 C C . SER A 1 104 ? -32.105 6.258 67.710 1.00 86.38 104 SER A C 1
ATOM 839 O O . SER A 1 104 ? -31.251 6.447 66.846 1.00 86.38 104 SER A O 1
ATOM 841 N N . LEU A 1 105 ? -31.990 5.264 68.600 1.00 88.31 105 LEU A N 1
ATOM 842 C CA . LEU A 1 105 ? -30.853 4.338 68.607 1.00 88.31 105 LEU A CA 1
ATOM 843 C C . LEU A 1 105 ? -30.798 3.490 67.322 1.00 88.31 105 LEU A C 1
ATOM 845 O O . LEU A 1 105 ? -29.728 3.288 66.743 1.00 88.31 105 LEU A O 1
ATOM 849 N N . ARG A 1 106 ? -31.960 3.011 66.852 1.00 87.75 106 ARG A N 1
ATOM 850 C CA . ARG A 1 106 ? -32.084 2.236 65.609 1.00 87.75 106 ARG A CA 1
ATOM 851 C C . ARG A 1 106 ? -31.730 3.086 64.388 1.00 87.75 106 ARG A C 1
ATOM 853 O O . ARG A 1 106 ? -31.016 2.609 63.507 1.00 87.75 106 ARG A O 1
ATOM 860 N N . GLU A 1 107 ? -32.206 4.326 64.330 1.00 91.75 107 GLU A N 1
ATOM 861 C CA . GLU A 1 107 ? -31.870 5.272 63.260 1.00 91.75 107 GLU A CA 1
ATOM 862 C C . GLU A 1 107 ? -30.382 5.624 63.259 1.00 91.75 107 GLU A C 1
ATOM 864 O O . GLU A 1 107 ? -29.749 5.558 62.209 1.00 91.75 107 GLU A O 1
ATOM 869 N N . ALA A 1 108 ? -29.786 5.887 64.425 1.00 92.25 108 ALA A N 1
ATOM 870 C CA . ALA A 1 108 ? -28.355 6.158 64.544 1.00 92.25 108 ALA A CA 1
ATOM 871 C C . ALA A 1 108 ? -27.498 4.984 64.034 1.00 92.25 108 ALA A C 1
ATOM 873 O O . ALA A 1 108 ? -26.540 5.186 63.287 1.00 92.25 108 ALA A O 1
ATOM 874 N N . SER A 1 109 ? -27.870 3.744 64.371 1.00 94.69 109 SER A N 1
ATOM 875 C CA . SER A 1 109 ? -27.193 2.538 63.870 1.00 94.69 109 SER A CA 1
ATOM 876 C C . SER A 1 109 ? -27.303 2.390 62.344 1.00 94.69 109 SER A C 1
ATOM 878 O O . SER A 1 109 ? -26.306 2.114 61.662 1.00 94.69 109 SER A O 1
ATOM 880 N N . LYS A 1 110 ? -28.495 2.635 61.783 1.00 95.38 110 LYS A N 1
ATOM 881 C CA . LYS A 1 110 ? -28.709 2.635 60.328 1.00 95.38 110 LYS A CA 1
ATOM 882 C C . LYS A 1 110 ? -27.894 3.729 59.643 1.00 95.38 110 LYS A C 1
ATOM 884 O O . LYS A 1 110 ? -27.222 3.440 58.657 1.00 95.38 110 LYS A O 1
ATOM 889 N N . ASN A 1 111 ? -27.889 4.944 60.184 1.00 96.12 111 ASN A N 1
ATOM 890 C CA . ASN A 1 111 ? -27.141 6.073 59.632 1.00 96.12 111 ASN A CA 1
ATOM 891 C C . ASN A 1 111 ? -25.635 5.802 59.639 1.00 96.12 111 ASN A C 1
ATOM 893 O O . ASN A 1 111 ? -24.988 5.980 58.610 1.00 96.12 111 ASN A O 1
ATOM 897 N N . LYS A 1 112 ? -25.099 5.237 60.727 1.00 96.50 112 LYS A N 1
ATOM 898 C CA . LYS A 1 112 ? -23.697 4.799 60.790 1.00 96.50 112 LYS A CA 1
ATOM 899 C C . LYS A 1 112 ? -23.373 3.758 59.712 1.00 96.50 112 LYS A C 1
ATOM 901 O O . LYS A 1 112 ? -22.324 3.814 59.073 1.00 96.50 112 LYS A O 1
ATOM 906 N N . THR A 1 113 ? -24.285 2.816 59.470 1.00 96.81 113 THR A N 1
ATOM 907 C CA . THR A 1 113 ? -24.135 1.829 58.387 1.00 96.81 113 THR A CA 1
ATOM 908 C C . THR A 1 113 ? -24.147 2.495 57.009 1.00 96.81 113 THR A C 1
ATOM 910 O O . THR A 1 113 ? -23.297 2.188 56.175 1.00 96.81 113 THR A O 1
ATOM 913 N N . ILE A 1 114 ? -25.061 3.440 56.774 1.00 96.75 114 ILE A N 1
ATOM 914 C CA . ILE A 1 114 ? -25.154 4.196 55.518 1.00 96.75 114 ILE A CA 1
ATOM 915 C C . ILE A 1 114 ? -23.879 5.009 55.271 1.00 96.75 114 ILE A C 1
ATOM 917 O O . ILE A 1 114 ? -23.352 4.988 54.160 1.00 96.75 114 ILE A O 1
ATOM 921 N N . GLU A 1 115 ? -23.352 5.693 56.284 1.00 96.94 115 GLU A N 1
ATOM 922 C CA . GLU A 1 115 ? -22.102 6.454 56.188 1.00 96.94 115 GLU A CA 1
ATOM 923 C C . GLU A 1 115 ? -20.913 5.553 55.847 1.00 96.94 115 GLU A C 1
ATOM 925 O O . GLU A 1 115 ? -20.165 5.847 54.910 1.00 96.94 115 GLU A O 1
ATOM 930 N N . ASN A 1 116 ? -20.792 4.406 56.520 1.00 97.31 116 ASN A N 1
ATOM 931 C CA . ASN A 1 116 ? -19.761 3.414 56.219 1.00 97.31 116 ASN A CA 1
ATOM 932 C C . ASN A 1 116 ? -19.858 2.900 54.774 1.00 97.31 116 ASN A C 1
ATOM 934 O O . ASN A 1 116 ? -18.842 2.760 54.089 1.00 97.31 116 ASN A O 1
ATOM 938 N N . LEU A 1 117 ? -21.072 2.631 54.285 1.00 97.69 117 LEU A N 1
ATOM 939 C CA . LEU A 1 117 ? -21.292 2.202 52.902 1.00 97.69 117 LEU A CA 1
ATOM 940 C C . LEU A 1 117 ? -20.945 3.311 51.903 1.00 97.69 117 LEU A C 1
ATOM 942 O O . LEU A 1 117 ? -20.262 3.041 50.916 1.00 97.69 117 LEU A O 1
ATOM 946 N N . ARG A 1 118 ? -21.329 4.565 52.173 1.00 97.62 118 ARG A N 1
ATOM 947 C CA . ARG A 1 118 ? -20.963 5.725 51.340 1.00 97.62 118 ARG A CA 1
ATOM 948 C C . ARG A 1 118 ? -19.447 5.903 51.254 1.00 97.62 118 ARG A C 1
ATOM 950 O O . ARG A 1 118 ? -18.922 6.116 50.161 1.00 97.62 118 ARG A O 1
ATOM 957 N N . ALA A 1 119 ? -18.739 5.762 52.375 1.00 97.31 119 ALA A N 1
ATOM 958 C CA . ALA A 1 119 ? -17.281 5.818 52.403 1.00 97.31 119 ALA A CA 1
ATOM 959 C C . ALA A 1 119 ? -16.655 4.703 51.546 1.00 97.31 119 ALA A C 1
ATOM 961 O O . ALA A 1 119 ? -15.788 4.981 50.715 1.00 97.31 119 ALA A O 1
ATOM 962 N N . LYS A 1 120 ? -17.144 3.459 51.670 1.00 97.81 120 LYS A N 1
ATOM 963 C CA . LYS A 1 120 ? -16.690 2.328 50.840 1.00 97.81 120 LYS A CA 1
ATOM 964 C C . LYS A 1 120 ? -16.933 2.563 49.349 1.00 97.81 120 LYS A C 1
ATOM 966 O O . LYS A 1 120 ? -16.025 2.345 48.551 1.00 97.81 120 LYS A O 1
ATOM 971 N N . VAL A 1 121 ? -18.115 3.051 48.969 1.00 98.06 121 VAL A N 1
ATOM 972 C CA . VAL A 1 121 ? -18.437 3.374 47.567 1.00 98.06 121 VAL A CA 1
ATOM 973 C C . VAL A 1 121 ? -17.470 4.419 47.013 1.00 98.06 121 VAL A C 1
ATOM 975 O O . VAL A 1 121 ? -16.943 4.237 45.917 1.00 98.06 121 VAL A O 1
ATOM 978 N N . LYS A 1 122 ? -17.168 5.473 47.779 1.00 98.19 122 LYS A N 1
ATOM 979 C CA . LYS A 1 122 ? -16.221 6.517 47.363 1.00 98.19 122 LYS A CA 1
ATOM 980 C C . LYS A 1 122 ? -14.808 5.963 47.142 1.00 98.19 122 LYS A C 1
ATOM 982 O O . LYS A 1 122 ? -14.163 6.303 46.151 1.00 98.19 122 LYS A O 1
ATOM 987 N N . ILE A 1 123 ? -14.337 5.081 48.027 1.00 97.50 123 ILE A N 1
ATOM 988 C CA . ILE A 1 123 ? -13.035 4.410 47.877 1.00 97.50 123 ILE A CA 1
ATOM 989 C C . ILE A 1 123 ? -13.014 3.551 46.606 1.00 97.50 123 ILE A C 1
ATOM 991 O O . ILE A 1 123 ? -12.094 3.682 45.799 1.00 97.50 123 ILE A O 1
ATOM 995 N N . LEU A 1 124 ? -14.045 2.729 46.387 1.00 97.56 124 LEU A N 1
ATOM 996 C CA . LEU A 1 124 ? -14.147 1.866 45.205 1.00 97.56 124 LEU A CA 1
ATOM 997 C C . LEU A 1 124 ? -14.214 2.669 43.900 1.00 97.56 124 LEU A C 1
ATOM 999 O O . LEU A 1 124 ? -13.582 2.299 42.913 1.00 97.56 124 LEU A O 1
ATOM 1003 N N . GLN A 1 125 ? -14.930 3.795 43.882 1.00 97.88 125 GLN A N 1
ATOM 1004 C CA . GLN A 1 125 ? -14.971 4.693 42.724 1.00 97.88 125 GLN A CA 1
ATOM 1005 C C . GLN A 1 125 ? -13.589 5.270 42.398 1.00 97.88 125 GLN A C 1
ATOM 1007 O O . GLN A 1 125 ? -13.192 5.294 41.231 1.00 97.88 125 GLN A O 1
ATOM 1012 N N . ASN A 1 126 ? -12.829 5.680 43.418 1.00 97.38 126 ASN A N 1
ATOM 1013 C CA . ASN A 1 126 ? -11.467 6.176 43.232 1.00 97.38 126 ASN A CA 1
ATOM 1014 C C . ASN A 1 126 ? -10.528 5.081 42.708 1.00 97.38 126 ASN A C 1
ATOM 1016 O O . ASN A 1 126 ? -9.775 5.335 41.770 1.00 97.38 126 ASN A O 1
ATOM 1020 N N . GLN A 1 127 ? -10.613 3.862 43.252 1.00 97.81 127 GLN A N 1
ATOM 1021 C CA . GLN A 1 127 ? -9.847 2.704 42.770 1.00 97.81 127 GLN A CA 1
ATOM 1022 C C . GLN A 1 127 ? -10.195 2.345 41.321 1.00 97.81 127 GLN A C 1
ATOM 1024 O O . GLN A 1 127 ? -9.308 2.094 40.507 1.00 97.81 127 GLN A O 1
ATOM 1029 N N . LYS A 1 128 ? -11.484 2.372 40.962 1.00 98.00 128 LYS A N 1
ATOM 1030 C CA . LYS A 1 128 ? -11.922 2.164 39.578 1.00 98.00 128 LYS A CA 1
ATOM 1031 C C . LYS A 1 128 ? -11.319 3.220 38.652 1.00 98.00 128 LYS A C 1
ATOM 1033 O O . LYS A 1 128 ? -10.803 2.876 37.595 1.00 98.00 128 LYS A O 1
ATOM 1038 N N . LYS A 1 129 ? -11.352 4.498 39.045 1.00 97.88 129 LYS A N 1
ATOM 1039 C CA . LYS A 1 129 ? -10.815 5.603 38.238 1.00 97.88 129 LYS A CA 1
ATOM 1040 C C . LYS A 1 129 ? -9.308 5.471 38.008 1.00 97.88 129 LYS A C 1
ATOM 1042 O O . LYS A 1 129 ? -8.845 5.680 36.888 1.00 97.88 129 LYS A O 1
ATOM 1047 N N . THR A 1 130 ? -8.540 5.115 39.039 1.00 97.50 130 THR A N 1
ATOM 1048 C CA . THR A 1 130 ? -7.092 4.905 38.896 1.00 97.50 130 THR A CA 1
ATOM 1049 C C . THR A 1 130 ? -6.781 3.692 38.031 1.00 97.50 130 THR A C 1
ATOM 1051 O O . THR A 1 130 ? -5.920 3.793 37.159 1.00 97.50 130 THR A O 1
ATOM 1054 N N . TYR A 1 131 ? -7.506 2.585 38.209 1.00 98.06 131 TYR A N 1
ATOM 1055 C CA . TYR A 1 131 ? -7.343 1.392 37.381 1.00 98.06 131 TYR A CA 1
ATOM 1056 C C . TYR A 1 131 ? -7.622 1.687 35.903 1.00 98.06 131 TYR A C 1
ATOM 1058 O O . TYR A 1 131 ? -6.766 1.414 35.066 1.00 98.06 131 TYR A O 1
ATOM 1066 N N . VAL A 1 132 ? -8.754 2.334 35.597 1.00 98.00 132 VAL A N 1
ATOM 1067 C CA . VAL A 1 132 ? -9.114 2.742 34.227 1.00 98.00 132 VAL A CA 1
ATOM 1068 C C . VAL A 1 132 ? -8.037 3.648 33.622 1.00 98.00 132 VAL A C 1
ATOM 1070 O O . VAL A 1 132 ? -7.549 3.391 32.528 1.00 98.00 132 VAL A O 1
ATOM 1073 N N . SER A 1 133 ? -7.555 4.650 34.365 1.00 97.69 133 SER A N 1
ATOM 1074 C CA . SER A 1 133 ? -6.486 5.528 33.869 1.00 97.69 133 SER A CA 1
ATOM 1075 C C . SER A 1 133 ? -5.178 4.775 33.578 1.00 97.69 133 SER A C 1
ATOM 1077 O O . SER A 1 133 ? -4.480 5.080 32.609 1.00 97.69 133 SER A O 1
ATOM 1079 N N . GLN A 1 134 ? -4.823 3.782 34.397 1.00 97.94 134 GLN A N 1
ATOM 1080 C CA . GLN A 1 134 ? -3.644 2.949 34.157 1.00 97.94 134 GLN A CA 1
ATOM 1081 C C . GLN A 1 134 ? -3.822 2.040 32.938 1.00 97.94 134 GLN A C 1
ATOM 1083 O O . GLN A 1 134 ? -2.875 1.885 32.161 1.00 97.94 134 GLN A O 1
ATOM 1088 N N . THR A 1 135 ? -5.003 1.442 32.759 1.00 97.25 135 THR A N 1
ATOM 1089 C CA . THR A 1 135 ? -5.299 0.611 31.587 1.00 97.25 135 THR A CA 1
ATOM 1090 C C . THR A 1 135 ? -5.301 1.437 30.311 1.00 97.25 135 THR A C 1
ATOM 1092 O O . THR A 1 135 ? -4.672 1.015 29.346 1.00 97.25 135 THR A O 1
ATOM 1095 N N . ASP A 1 136 ? -5.873 2.641 30.329 1.00 98.06 136 ASP A N 1
ATOM 1096 C CA . ASP A 1 136 ? -5.898 3.542 29.173 1.00 98.06 136 ASP A CA 1
ATOM 1097 C C . ASP A 1 136 ? -4.485 3.961 28.764 1.00 98.06 136 ASP A C 1
ATOM 1099 O O . ASP A 1 136 ? -4.131 3.918 27.588 1.00 98.06 136 ASP A O 1
ATOM 1103 N N . LYS A 1 137 ? -3.617 4.276 29.737 1.00 97.75 137 LYS A N 1
ATOM 1104 C CA . LYS A 1 137 ? -2.199 4.567 29.467 1.00 97.75 137 LYS A CA 1
ATOM 1105 C C . LYS A 1 137 ? -1.469 3.373 28.849 1.00 97.75 137 LYS A C 1
ATOM 1107 O O . LYS A 1 137 ? -0.676 3.554 27.927 1.00 97.75 137 LYS A O 1
ATOM 1112 N N . LYS A 1 138 ? -1.703 2.156 29.353 1.00 97.94 138 LYS A N 1
ATOM 1113 C CA . LYS A 1 138 ? -1.104 0.931 28.791 1.00 97.94 138 LYS A CA 1
ATOM 1114 C C . LYS A 1 138 ? -1.622 0.653 27.379 1.00 97.94 138 LYS A C 1
ATOM 1116 O O . LYS A 1 138 ? -0.830 0.283 26.518 1.00 97.94 138 LYS A O 1
ATOM 1121 N N . LEU A 1 139 ? -2.919 0.844 27.149 1.00 97.81 139 LEU A N 1
ATOM 1122 C CA . LEU A 1 139 ? -3.551 0.679 25.844 1.00 97.81 139 LEU A CA 1
ATOM 1123 C C . LEU A 1 139 ? -2.994 1.692 24.839 1.00 97.81 139 LEU A C 1
ATOM 1125 O O . LEU A 1 139 ? -2.601 1.303 23.747 1.00 97.81 139 LEU A O 1
ATOM 1129 N N . GLY A 1 140 ? -2.861 2.959 25.241 1.00 98.31 140 GLY A N 1
ATOM 1130 C CA . GLY A 1 140 ? -2.252 4.009 24.426 1.00 98.31 140 GLY A CA 1
ATOM 1131 C C . GLY A 1 140 ? -0.829 3.663 23.983 1.00 98.31 140 GLY A C 1
ATOM 1132 O O . GLY A 1 140 ? -0.529 3.766 22.799 1.00 98.31 140 GLY A O 1
ATOM 1133 N N . LYS A 1 141 ? 0.016 3.165 24.900 1.00 98.12 141 LYS A N 1
ATOM 1134 C CA . LYS A 1 141 ? 1.376 2.697 24.565 1.00 98.12 141 LYS A CA 1
ATOM 1135 C C . LYS A 1 141 ? 1.370 1.525 23.581 1.00 98.12 141 LYS A C 1
ATOM 1137 O O . LYS A 1 141 ? 2.071 1.558 22.580 1.00 98.12 141 LYS A O 1
ATOM 1142 N N . LYS A 1 142 ? 0.539 0.507 23.823 1.00 97.94 142 LYS A N 1
ATOM 1143 C CA . LYS A 1 142 ? 0.429 -0.627 22.893 1.00 97.94 142 LYS A CA 1
ATOM 1144 C C . LYS A 1 142 ? -0.048 -0.185 21.509 1.00 97.94 142 LYS A C 1
ATOM 1146 O O . LYS A 1 142 ? 0.453 -0.691 20.514 1.00 97.94 142 LYS A O 1
ATOM 1151 N N . ASN A 1 143 ? -0.976 0.766 21.436 1.00 98.00 143 ASN A N 1
ATOM 1152 C CA . ASN A 1 143 ? -1.452 1.304 20.165 1.00 98.00 143 ASN A CA 1
ATOM 1153 C C . ASN A 1 143 ? -0.357 2.084 19.423 1.00 98.00 143 ASN A C 1
ATOM 1155 O O . ASN A 1 143 ? -0.237 1.926 18.211 1.00 98.00 143 ASN A O 1
ATOM 1159 N N . SER A 1 144 ? 0.468 2.872 20.125 1.00 97.19 144 SER A N 1
ATOM 1160 C CA . SER A 1 144 ? 1.624 3.523 19.496 1.00 97.19 144 SER A CA 1
ATOM 1161 C C . SER A 1 144 ? 2.661 2.512 19.005 1.00 97.19 144 SER A C 1
ATOM 1163 O O . SER A 1 144 ? 3.185 2.673 17.906 1.00 97.19 144 SER A O 1
ATOM 1165 N N . ASP A 1 145 ? 2.906 1.440 19.765 1.00 98.12 145 ASP A N 1
ATOM 1166 C CA . ASP A 1 145 ? 3.830 0.375 19.358 1.00 98.12 145 ASP A CA 1
ATOM 1167 C C . ASP A 1 145 ? 3.311 -0.357 18.108 1.00 98.12 145 ASP A C 1
ATOM 1169 O O . ASP A 1 145 ? 4.066 -0.597 17.168 1.00 98.12 145 ASP A O 1
ATOM 1173 N N . ILE A 1 146 ? 2.007 -0.662 18.055 1.00 98.31 146 ILE A N 1
ATOM 1174 C CA . ILE A 1 146 ? 1.360 -1.269 16.880 1.00 98.31 146 ILE A CA 1
ATOM 1175 C C . ILE A 1 146 ? 1.517 -0.373 15.648 1.00 98.31 146 ILE A C 1
ATOM 1177 O O . ILE A 1 146 ? 1.882 -0.876 14.586 1.00 98.31 146 ILE A O 1
ATOM 1181 N N . ALA A 1 147 ? 1.286 0.936 15.779 1.00 98.12 147 ALA A N 1
ATOM 1182 C CA . ALA A 1 147 ? 1.461 1.877 14.674 1.00 98.12 147 ALA A CA 1
ATOM 1183 C C . ALA A 1 147 ? 2.918 1.903 14.173 1.00 98.12 147 ALA A C 1
ATOM 1185 O O . ALA A 1 147 ? 3.158 1.816 12.968 1.00 98.12 147 ALA A O 1
ATOM 1186 N N . ALA A 1 148 ? 3.892 1.922 15.089 1.00 98.31 148 ALA A N 1
ATOM 1187 C CA . ALA A 1 148 ? 5.311 1.865 14.742 1.00 98.31 148 ALA A CA 1
ATOM 1188 C C . ALA A 1 148 ? 5.688 0.549 14.031 1.00 98.31 148 ALA A C 1
ATOM 1190 O O . ALA A 1 148 ? 6.446 0.553 13.058 1.00 98.31 148 ALA A O 1
ATOM 1191 N N . PHE A 1 149 ? 5.136 -0.589 14.469 1.00 98.38 149 PHE A N 1
ATOM 1192 C CA . PHE A 1 149 ? 5.352 -1.870 13.793 1.00 98.38 149 PHE A CA 1
ATOM 1193 C C . PHE A 1 149 ? 4.733 -1.907 12.395 1.00 98.38 149 PHE A C 1
ATOM 1195 O O . PHE A 1 149 ? 5.370 -2.415 11.473 1.00 98.38 149 PHE A O 1
ATOM 1202 N N . GLN A 1 150 ? 3.535 -1.350 12.209 1.00 98.50 150 GLN A N 1
ATOM 1203 C CA . GLN A 1 150 ? 2.897 -1.257 10.892 1.00 98.50 150 GLN A CA 1
ATOM 1204 C C . GLN A 1 150 ? 3.735 -0.425 9.916 1.00 98.50 150 GLN A C 1
ATOM 1206 O O . GLN A 1 150 ? 3.964 -0.851 8.783 1.00 98.50 150 GLN A O 1
ATOM 1211 N N . GLU A 1 151 ? 4.265 0.714 10.365 1.00 98.19 151 GLU A N 1
ATOM 1212 C CA . GLU A 1 151 ? 5.166 1.537 9.555 1.00 98.19 151 GLU A CA 1
ATOM 1213 C C . GLU A 1 151 ? 6.452 0.778 9.192 1.00 98.19 151 GLU A C 1
ATOM 1215 O O . GLU A 1 151 ? 6.896 0.798 8.038 1.00 98.19 151 GLU A O 1
ATOM 1220 N N . ARG A 1 152 ? 7.024 0.035 10.149 1.00 98.44 152 ARG A N 1
ATOM 1221 C CA . ARG A 1 152 ? 8.217 -0.782 9.903 1.00 98.44 152 ARG A CA 1
AT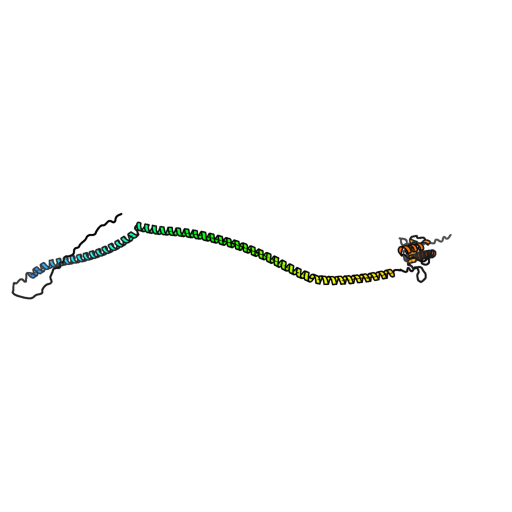OM 1222 C C . ARG A 1 152 ? 7.961 -1.897 8.891 1.00 98.44 152 ARG A C 1
ATOM 1224 O O . ARG A 1 152 ? 8.818 -2.125 8.039 1.00 98.44 152 ARG A O 1
ATOM 1231 N N . ILE A 1 153 ? 6.810 -2.567 8.958 1.00 98.25 153 ILE A N 1
ATOM 1232 C CA . ILE A 1 153 ? 6.405 -3.588 7.981 1.00 98.25 153 ILE A CA 1
ATOM 1233 C C . ILE A 1 153 ? 6.300 -2.963 6.587 1.00 98.25 153 ILE A C 1
ATOM 1235 O O . ILE A 1 153 ? 6.946 -3.446 5.660 1.00 98.25 153 ILE A O 1
ATOM 1239 N N . ALA A 1 154 ? 5.595 -1.837 6.454 1.00 98.19 154 ALA A N 1
ATOM 1240 C CA . ALA A 1 154 ? 5.447 -1.145 5.174 1.00 98.19 154 ALA A CA 1
ATOM 1241 C C . ALA A 1 154 ? 6.795 -0.681 4.583 1.00 98.19 154 ALA A C 1
ATOM 1243 O O . ALA A 1 154 ? 6.973 -0.636 3.363 1.00 98.19 154 ALA A O 1
ATOM 1244 N N . GLN A 1 155 ? 7.768 -0.319 5.427 1.00 98.31 155 GLN A N 1
ATOM 1245 C CA . GLN A 1 155 ? 9.131 -0.022 4.980 1.00 98.31 155 GLN A CA 1
ATOM 1246 C C . GLN A 1 155 ? 9.854 -1.281 4.478 1.00 98.31 155 GLN A C 1
ATOM 1248 O O . GLN A 1 155 ? 10.440 -1.252 3.396 1.00 98.31 155 GLN A O 1
ATOM 1253 N N . LEU A 1 156 ? 9.780 -2.390 5.219 1.00 98.31 156 LEU A N 1
ATOM 1254 C CA . LEU A 1 156 ? 10.413 -3.654 4.828 1.00 98.31 156 LEU A CA 1
ATOM 1255 C C . LEU A 1 156 ? 9.841 -4.212 3.517 1.00 98.31 156 LEU A C 1
ATOM 1257 O O . LEU A 1 156 ? 10.597 -4.725 2.695 1.00 98.31 156 LEU A O 1
ATOM 1261 N N . GLU A 1 157 ? 8.537 -4.073 3.280 1.00 98.25 157 GLU A N 1
ATOM 1262 C CA . GLU A 1 157 ? 7.900 -4.466 2.017 1.00 98.25 157 GLU A CA 1
ATOM 1263 C C . GLU A 1 157 ? 8.430 -3.655 0.826 1.00 98.25 157 GLU A C 1
ATOM 1265 O O . GLU A 1 157 ? 8.735 -4.219 -0.231 1.00 98.25 157 GLU A O 1
ATOM 1270 N N . ARG A 1 158 ? 8.612 -2.337 1.000 1.00 97.81 158 ARG A N 1
ATOM 1271 C CA . ARG A 1 158 ? 9.220 -1.464 -0.020 1.00 97.81 158 ARG A CA 1
ATOM 1272 C C . ARG A 1 158 ? 10.667 -1.857 -0.315 1.00 97.81 158 ARG A C 1
ATOM 1274 O O . ARG A 1 158 ? 11.059 -1.939 -1.484 1.00 97.81 158 ARG A O 1
ATOM 1281 N N . ASP A 1 159 ? 11.446 -2.145 0.722 1.00 97.88 159 ASP A N 1
ATOM 1282 C CA . ASP A 1 159 ? 12.843 -2.560 0.577 1.00 97.88 159 ASP A CA 1
ATOM 1283 C C . ASP A 1 159 ? 12.950 -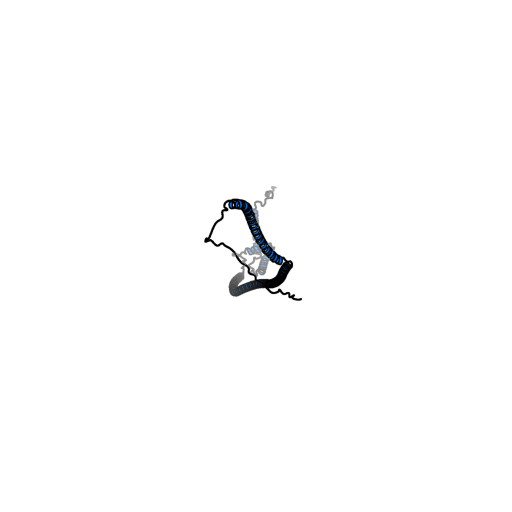3.925 -0.122 1.00 97.88 159 ASP A C 1
ATOM 1285 O O . ASP A 1 159 ? 13.755 -4.091 -1.045 1.00 97.88 159 ASP A O 1
ATOM 1289 N N . LEU A 1 160 ? 12.085 -4.881 0.235 1.00 97.62 160 LEU A N 1
ATOM 1290 C CA . LEU A 1 160 ? 12.000 -6.192 -0.413 1.00 97.62 160 LEU A CA 1
ATOM 1291 C C . LEU A 1 160 ? 11.649 -6.060 -1.903 1.00 97.62 160 LEU A C 1
ATOM 1293 O O . LEU A 1 160 ? 12.291 -6.689 -2.751 1.00 97.62 160 LEU A O 1
ATOM 1297 N N . ALA A 1 161 ? 10.679 -5.208 -2.247 1.00 97.25 161 ALA A N 1
ATOM 1298 C CA . ALA A 1 161 ? 10.310 -4.943 -3.635 1.00 97.25 161 ALA A CA 1
ATOM 1299 C C . ALA A 1 161 ? 11.499 -4.379 -4.435 1.00 97.25 161 ALA A C 1
ATOM 1301 O O . ALA A 1 161 ? 11.822 -4.898 -5.509 1.00 97.25 161 ALA A O 1
ATOM 1302 N N . SER A 1 162 ? 12.209 -3.390 -3.883 1.00 97.94 162 SER A N 1
ATOM 1303 C CA . SER A 1 162 ? 13.418 -2.805 -4.483 1.00 97.94 162 SER A CA 1
ATOM 1304 C C . SER A 1 162 ? 14.521 -3.846 -4.700 1.00 97.94 162 SER A C 1
ATOM 1306 O O . SER A 1 162 ? 15.074 -3.964 -5.800 1.00 97.94 162 SER A O 1
ATOM 1308 N N . MET A 1 163 ? 14.801 -4.669 -3.687 1.00 97.00 163 MET A N 1
ATOM 1309 C CA . MET A 1 163 ? 15.797 -5.739 -3.768 1.00 97.00 163 MET A CA 1
ATOM 1310 C C . MET A 1 163 ? 15.427 -6.794 -4.812 1.00 97.00 163 MET A C 1
ATOM 1312 O O . MET A 1 163 ? 16.271 -7.179 -5.623 1.00 97.00 163 MET A O 1
ATOM 1316 N N . SER A 1 164 ? 14.158 -7.204 -4.870 1.00 97.25 164 SER A N 1
ATOM 1317 C CA . SER A 1 164 ? 13.676 -8.151 -5.881 1.00 97.25 164 SER A CA 1
ATOM 1318 C C . SER A 1 164 ? 13.835 -7.600 -7.305 1.00 97.25 164 SER A C 1
ATOM 1320 O O . SER A 1 164 ? 14.238 -8.322 -8.223 1.00 97.25 164 SER A O 1
ATOM 1322 N N . GLN A 1 165 ? 13.596 -6.298 -7.501 1.00 96.75 165 GLN A N 1
ATOM 1323 C CA . GLN A 1 165 ? 13.782 -5.640 -8.788 1.00 96.75 165 GLN A CA 1
ATOM 1324 C C . GLN A 1 165 ? 15.265 -5.574 -9.173 1.00 96.75 165 GLN A C 1
ATOM 1326 O O . GLN A 1 165 ? 15.601 -5.834 -10.332 1.00 96.75 165 GLN A O 1
ATOM 1331 N N . ARG A 1 166 ? 16.158 -5.269 -8.220 1.00 96.75 166 ARG A N 1
ATOM 1332 C CA . ARG A 1 166 ? 17.615 -5.292 -8.435 1.00 96.75 166 ARG A CA 1
ATOM 1333 C C . ARG A 1 166 ? 18.098 -6.685 -8.832 1.00 96.75 166 ARG A C 1
ATOM 1335 O O . ARG A 1 166 ? 18.765 -6.805 -9.855 1.00 96.75 166 ARG A O 1
ATOM 1342 N N . ALA A 1 167 ? 17.675 -7.725 -8.114 1.00 97.12 167 ALA A N 1
ATOM 1343 C CA . ALA A 1 167 ? 18.026 -9.109 -8.429 1.00 97.12 167 ALA A CA 1
ATOM 1344 C C . ALA A 1 167 ? 17.582 -9.508 -9.850 1.00 97.12 167 ALA A C 1
ATOM 1346 O O . ALA A 1 167 ? 18.364 -10.070 -10.620 1.00 97.12 167 ALA A O 1
ATOM 1347 N N . ARG A 1 168 ? 16.357 -9.137 -10.256 1.00 96.50 168 ARG A N 1
ATOM 1348 C CA . ARG A 1 168 ? 15.865 -9.363 -11.630 1.00 96.50 168 ARG A CA 1
ATOM 1349 C C . ARG A 1 168 ? 16.696 -8.622 -12.681 1.00 96.50 168 ARG A C 1
ATOM 1351 O O . ARG A 1 168 ? 16.976 -9.184 -13.739 1.00 96.50 168 ARG A O 1
ATOM 1358 N N . ARG A 1 169 ? 17.085 -7.366 -12.425 1.00 95.81 169 ARG A N 1
ATOM 1359 C CA . ARG A 1 169 ? 17.951 -6.590 -13.336 1.00 95.81 169 ARG A CA 1
ATOM 1360 C C . ARG A 1 169 ? 19.323 -7.241 -13.479 1.00 95.81 169 ARG A C 1
ATOM 1362 O O . ARG A 1 169 ? 19.802 -7.393 -14.597 1.00 95.81 169 ARG A O 1
ATOM 1369 N N . GLU A 1 170 ? 19.919 -7.673 -12.374 1.00 96.38 170 GLU A N 1
ATOM 1370 C CA . GLU A 1 170 ? 21.220 -8.337 -12.378 1.00 96.38 170 GLU A CA 1
ATOM 1371 C C . GLU A 1 170 ? 21.176 -9.668 -13.140 1.00 96.38 170 GLU A C 1
ATOM 1373 O O . GLU A 1 170 ? 22.053 -9.941 -13.956 1.00 96.38 170 GLU A O 1
ATOM 1378 N N . GLN A 1 171 ? 20.121 -10.469 -12.959 1.00 96.81 171 GLN A N 1
ATOM 1379 C CA . GLN A 1 171 ? 19.929 -11.704 -13.721 1.00 96.81 171 GLN A CA 1
ATOM 1380 C C . GLN A 1 171 ? 19.823 -11.438 -15.231 1.00 96.81 171 GLN A C 1
ATOM 1382 O O . GLN A 1 171 ? 20.443 -12.152 -16.021 1.00 96.81 171 GLN A O 1
ATOM 1387 N N . ARG A 1 172 ? 19.083 -10.394 -15.637 1.00 95.75 172 ARG A N 1
ATOM 1388 C CA . ARG A 1 172 ? 18.982 -9.969 -17.046 1.00 95.75 172 ARG A CA 1
ATOM 1389 C C . ARG A 1 172 ? 20.324 -9.501 -17.607 1.00 95.75 172 ARG A C 1
ATOM 1391 O O . ARG A 1 172 ? 20.652 -9.822 -18.742 1.00 95.75 172 ARG A O 1
ATOM 1398 N N . LEU A 1 173 ? 21.112 -8.766 -16.824 1.00 95.44 173 LEU A N 1
ATOM 1399 C CA . LEU A 1 173 ? 22.454 -8.349 -17.235 1.00 95.44 173 LEU A CA 1
ATOM 1400 C C . LEU A 1 173 ? 23.379 -9.558 -17.390 1.00 95.44 173 LEU A C 1
ATOM 1402 O O . LEU A 1 173 ? 24.056 -9.679 -18.406 1.00 95.44 173 LEU A O 1
ATOM 1406 N N . LYS A 1 174 ? 23.364 -10.499 -16.439 1.00 96.12 174 LYS A N 1
ATOM 1407 C CA . LYS A 1 174 ? 24.152 -11.737 -16.524 1.00 96.12 174 LYS A CA 1
ATOM 1408 C C . LYS A 1 174 ? 23.795 -12.555 -17.767 1.00 96.12 174 LYS A C 1
ATOM 1410 O O . LYS A 1 174 ? 24.699 -13.023 -18.455 1.00 96.12 174 LYS A O 1
ATOM 1415 N N . SER A 1 175 ? 22.510 -12.712 -18.094 1.00 95.31 175 SER A N 1
ATOM 1416 C CA . SER A 1 175 ? 22.100 -13.427 -19.312 1.00 95.31 175 SER A CA 1
ATOM 1417 C C . SER A 1 175 ? 22.486 -12.675 -20.590 1.00 95.31 175 SER A C 1
ATOM 1419 O O . SER A 1 175 ? 22.973 -13.297 -21.539 1.00 95.31 175 SER A O 1
ATOM 1421 N N . TYR A 1 176 ? 22.350 -11.346 -20.603 1.00 93.81 176 TYR A N 1
ATOM 1422 C CA . TYR A 1 176 ? 22.799 -10.500 -21.707 1.00 93.81 176 TYR A CA 1
ATOM 1423 C C . TYR A 1 176 ? 24.304 -10.658 -21.957 1.00 93.81 176 TYR A C 1
ATOM 1425 O O . TYR A 1 176 ? 24.711 -11.046 -23.048 1.00 93.81 176 TYR A O 1
ATOM 1433 N N . TYR A 1 177 ? 25.144 -10.473 -20.936 1.00 93.31 177 TYR A N 1
ATOM 1434 C CA . TYR A 1 177 ? 26.596 -10.602 -21.088 1.00 93.31 177 TYR A CA 1
ATOM 1435 C C . TYR A 1 177 ? 27.056 -12.036 -21.370 1.00 93.31 177 TYR A C 1
ATOM 1437 O O . TYR A 1 177 ? 28.079 -12.221 -22.020 1.00 93.31 177 TYR A O 1
ATOM 1445 N N . LYS A 1 178 ? 26.295 -13.060 -20.962 1.00 94.44 178 LYS A N 1
ATOM 1446 C CA . LYS A 1 178 ? 26.571 -14.457 -21.338 1.00 94.44 178 LYS A CA 1
ATOM 1447 C C . LYS A 1 178 ? 26.314 -14.726 -22.827 1.00 94.44 178 LYS A C 1
ATOM 1449 O O . LYS A 1 178 ? 27.002 -15.548 -23.424 1.00 94.44 178 LYS A O 1
ATOM 1454 N N . THR A 1 179 ? 25.329 -14.055 -23.424 1.00 93.00 179 THR A N 1
ATOM 1455 C CA . THR A 1 179 ? 24.964 -14.219 -24.845 1.00 93.00 179 THR A CA 1
ATOM 1456 C C . THR A 1 179 ? 25.703 -13.250 -25.768 1.00 93.00 179 THR A C 1
ATOM 1458 O O . THR A 1 179 ? 25.878 -13.535 -26.950 1.00 93.00 179 THR A O 1
ATOM 1461 N N . LEU A 1 180 ? 26.216 -12.140 -25.237 1.00 92.44 180 LEU A N 1
ATOM 1462 C CA . LEU A 1 180 ? 26.924 -11.124 -26.012 1.00 92.44 180 LEU A CA 1
ATOM 1463 C C . LEU A 1 180 ? 28.104 -11.680 -26.844 1.00 92.44 180 LEU A C 1
ATOM 1465 O O . LEU A 1 180 ? 28.189 -11.322 -28.019 1.00 92.44 180 LEU A O 1
ATOM 1469 N N . PRO A 1 181 ? 28.975 -12.585 -26.341 1.00 91.94 181 PRO A N 1
ATOM 1470 C CA . PRO A 1 181 ? 30.079 -13.124 -27.137 1.00 91.94 181 PRO A CA 1
ATOM 1471 C C . PRO A 1 181 ? 29.619 -13.970 -28.328 1.00 91.94 181 PRO A C 1
ATOM 1473 O O . PRO A 1 181 ? 30.224 -13.902 -29.398 1.00 91.94 181 PRO A O 1
ATOM 1476 N N . SER A 1 182 ? 28.550 -14.762 -28.173 1.00 90.44 182 SER A N 1
ATOM 1477 C CA . SER A 1 182 ? 28.034 -15.589 -29.270 1.00 90.44 182 SER A CA 1
ATOM 1478 C C . SER A 1 182 ? 27.392 -14.721 -30.347 1.00 90.44 182 SER A C 1
ATOM 1480 O O . SER A 1 182 ? 27.679 -14.906 -31.530 1.00 90.44 182 SER A O 1
ATOM 1482 N N . VAL A 1 183 ? 26.615 -13.713 -29.942 1.00 89.69 183 VAL A N 1
ATOM 1483 C CA . VAL A 1 183 ? 26.041 -12.712 -30.848 1.00 89.69 183 VAL A CA 1
A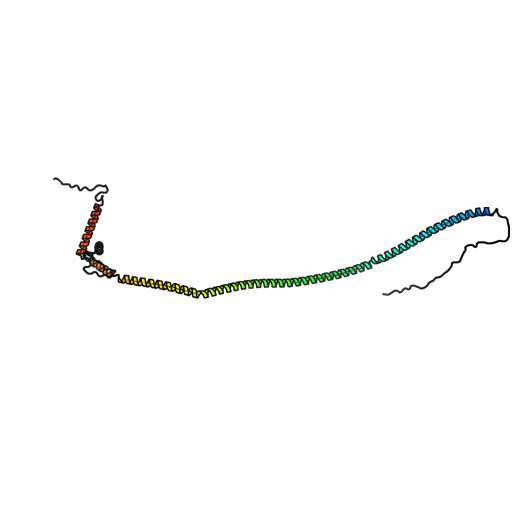TOM 1484 C C . VAL A 1 183 ? 27.158 -11.959 -31.576 1.00 89.69 183 VAL A C 1
ATOM 1486 O O . VAL A 1 183 ? 27.160 -11.913 -32.804 1.00 89.69 183 VAL A O 1
ATOM 1489 N N . ALA A 1 184 ? 28.163 -11.454 -30.857 1.00 90.06 184 ALA A N 1
ATOM 1490 C CA . ALA A 1 184 ? 29.304 -10.756 -31.449 1.00 90.06 184 ALA A CA 1
ATOM 1491 C C . ALA A 1 184 ? 30.072 -11.631 -32.454 1.00 90.06 184 ALA A C 1
ATOM 1493 O O . ALA A 1 184 ? 30.455 -11.150 -33.520 1.00 90.06 184 ALA A O 1
ATOM 1494 N N . LYS A 1 185 ? 30.250 -12.929 -32.164 1.00 92.44 185 LYS A N 1
ATOM 1495 C CA . LYS A 1 185 ? 30.867 -13.887 -33.094 1.00 92.44 185 LYS A CA 1
ATOM 1496 C C . LYS A 1 185 ? 30.052 -14.026 -34.382 1.00 92.44 185 LYS A C 1
ATOM 1498 O O . LYS A 1 185 ? 30.629 -13.958 -35.464 1.00 92.44 185 LYS A O 1
ATOM 1503 N N . VAL A 1 186 ? 28.729 -14.177 -34.277 1.00 91.00 186 VAL A N 1
ATOM 1504 C CA . VAL A 1 186 ? 27.830 -14.268 -35.442 1.00 91.00 186 VAL A CA 1
ATOM 1505 C C . VAL A 1 186 ? 27.920 -13.006 -36.297 1.00 91.00 186 VAL A C 1
ATOM 1507 O O . VAL A 1 186 ? 28.106 -13.107 -37.512 1.00 91.00 186 VAL A O 1
ATOM 1510 N N . TRP A 1 187 ? 27.857 -11.828 -35.673 1.00 88.81 187 TRP A N 1
ATOM 1511 C CA . TRP A 1 187 ? 27.979 -10.554 -36.378 1.00 88.81 187 TRP A CA 1
ATOM 1512 C C . TRP A 1 187 ? 29.338 -10.406 -37.056 1.00 88.81 187 TRP A C 1
ATOM 1514 O O . TRP A 1 187 ? 29.370 -10.119 -38.247 1.00 88.81 187 TRP A O 1
ATOM 1524 N N . LYS A 1 188 ? 30.443 -10.706 -36.363 1.00 91.88 188 LYS A N 1
ATOM 1525 C CA . LYS A 1 188 ? 31.799 -10.660 -36.937 1.00 91.88 188 LYS A CA 1
ATOM 1526 C C . LYS A 1 188 ? 31.953 -11.593 -38.142 1.00 91.88 188 LYS A C 1
ATOM 1528 O O . LYS A 1 188 ? 32.570 -11.226 -39.138 1.00 91.88 188 LYS A O 1
ATOM 1533 N N . SER A 1 189 ? 31.381 -12.796 -38.084 1.00 89.44 189 SER A N 1
ATOM 1534 C CA . SER A 1 189 ? 31.401 -13.735 -39.212 1.00 89.44 189 SER A CA 1
ATOM 1535 C C . SER A 1 189 ? 30.505 -13.305 -40.376 1.00 89.44 189 SER A C 1
ATOM 1537 O O . SER A 1 189 ? 30.795 -13.649 -41.523 1.00 89.44 189 SER A O 1
ATOM 1539 N N . ARG A 1 190 ? 29.398 -12.604 -40.109 1.00 91.00 190 ARG A N 1
ATOM 1540 C CA . ARG A 1 190 ? 28.512 -12.074 -41.152 1.00 91.00 190 ARG A CA 1
ATOM 1541 C C . ARG A 1 190 ? 29.149 -10.880 -41.854 1.00 91.00 190 ARG A C 1
ATOM 1543 O O . ARG A 1 190 ? 29.274 -10.910 -43.075 1.00 91.00 190 ARG A O 1
ATOM 1550 N N . THR A 1 191 ? 29.620 -9.898 -41.090 1.00 88.81 191 THR A N 1
ATOM 1551 C CA . THR A 1 191 ? 30.297 -8.717 -41.637 1.00 88.81 191 THR A CA 1
ATOM 1552 C C . THR A 1 191 ? 31.575 -9.105 -42.370 1.00 88.81 191 THR A C 1
ATOM 1554 O O . THR A 1 191 ? 31.803 -8.623 -43.472 1.00 88.81 191 THR A O 1
ATOM 1557 N N . GLY A 1 192 ? 32.357 -10.055 -41.845 1.00 91.06 192 GLY A N 1
ATOM 1558 C CA . GLY A 1 192 ? 33.531 -10.586 -42.542 1.00 91.06 192 GLY A CA 1
ATOM 1559 C C . GLY A 1 192 ? 33.197 -11.162 -43.924 1.00 91.06 192 GLY A C 1
ATOM 1560 O O . GLY A 1 192 ? 33.886 -10.863 -44.893 1.00 91.06 192 GLY A O 1
ATOM 1561 N N . ARG A 1 193 ? 32.097 -11.922 -44.047 1.00 91.81 193 ARG A N 1
ATOM 1562 C CA . ARG A 1 193 ? 31.633 -12.453 -45.342 1.00 91.81 193 ARG A CA 1
ATOM 1563 C C . ARG A 1 193 ? 31.190 -11.356 -46.309 1.00 91.81 193 ARG A C 1
ATOM 1565 O O . ARG A 1 193 ? 31.487 -11.451 -47.496 1.00 91.81 193 ARG A O 1
ATOM 1572 N N . GLU A 1 194 ? 30.473 -10.346 -45.827 1.00 92.62 194 GLU A N 1
ATOM 1573 C CA . GLU A 1 194 ? 30.039 -9.206 -46.648 1.00 92.62 194 GLU A CA 1
ATOM 1574 C C . GLU A 1 194 ? 31.239 -8.388 -47.147 1.00 92.62 194 GLU A C 1
ATOM 1576 O O . GLU A 1 194 ? 31.324 -8.108 -48.341 1.00 92.62 194 GLU A O 1
ATOM 1581 N N . ILE A 1 195 ? 32.220 -8.120 -46.279 1.00 92.31 195 ILE A N 1
ATOM 1582 C CA . ILE A 1 195 ? 33.477 -7.452 -46.647 1.00 92.31 195 ILE A CA 1
ATOM 1583 C C . ILE A 1 195 ? 34.228 -8.259 -47.712 1.00 92.31 195 ILE A C 1
ATOM 1585 O O . ILE A 1 195 ? 34.652 -7.696 -48.718 1.00 92.31 195 ILE A O 1
ATOM 1589 N N . SER A 1 196 ? 34.356 -9.582 -47.552 1.00 92.88 196 SER A N 1
ATOM 1590 C CA . SER A 1 196 ? 35.006 -10.426 -48.565 1.00 92.88 196 SER A CA 1
ATOM 1591 C C . SER A 1 196 ? 34.296 -10.373 -49.921 1.00 92.88 196 SER A C 1
ATOM 1593 O O . SER A 1 196 ? 34.963 -10.307 -50.951 1.00 92.88 196 SER A O 1
ATOM 1595 N N . LYS A 1 197 ? 32.956 -10.370 -49.942 1.00 94.44 197 LYS A N 1
ATOM 1596 C CA . LYS A 1 197 ? 32.183 -10.233 -51.188 1.00 94.44 197 LYS A CA 1
ATOM 1597 C C . LYS A 1 197 ? 32.430 -8.886 -51.864 1.00 94.44 197 LYS A C 1
ATOM 1599 O O . LYS A 1 197 ? 32.658 -8.857 -53.070 1.00 94.44 197 LYS A O 1
ATOM 1604 N N . LEU A 1 198 ? 32.406 -7.797 -51.096 1.00 93.50 198 LEU A N 1
ATOM 1605 C CA . LEU A 1 198 ? 32.660 -6.451 -51.610 1.00 93.50 198 LEU A CA 1
ATOM 1606 C C . LEU A 1 198 ? 34.081 -6.322 -52.163 1.00 93.50 198 LEU A C 1
ATOM 1608 O O . LEU A 1 198 ? 34.250 -5.839 -53.276 1.00 93.50 198 LEU A O 1
ATOM 1612 N N . ASN A 1 199 ? 35.084 -6.839 -51.452 1.00 93.69 199 ASN A N 1
ATOM 1613 C CA . ASN A 1 199 ? 36.471 -6.826 -51.923 1.00 93.69 199 ASN A CA 1
ATOM 1614 C C . ASN A 1 199 ? 36.650 -7.605 -53.233 1.00 93.69 199 ASN A C 1
ATOM 1616 O O . ASN A 1 199 ? 37.391 -7.169 -54.108 1.00 93.69 199 ASN A O 1
ATOM 1620 N N . ASN A 1 200 ? 35.957 -8.735 -53.401 1.00 94.06 200 ASN A N 1
ATOM 1621 C CA . ASN A 1 200 ? 35.980 -9.466 -54.669 1.00 94.06 200 ASN A CA 1
ATOM 1622 C C . ASN A 1 200 ? 35.327 -8.666 -55.803 1.00 94.06 200 ASN A C 1
ATOM 1624 O O . ASN A 1 200 ? 35.834 -8.676 -56.920 1.00 94.06 200 ASN A O 1
ATOM 1628 N N . TYR A 1 201 ? 34.226 -7.964 -55.527 1.00 93.56 201 TYR A N 1
ATOM 1629 C CA . TYR A 1 201 ? 33.569 -7.119 -56.523 1.00 93.56 201 TYR A CA 1
ATOM 1630 C C . TYR A 1 201 ? 34.455 -5.944 -56.949 1.00 93.56 201 TYR A C 1
ATOM 1632 O O . TYR A 1 201 ? 34.562 -5.669 -58.140 1.00 93.56 201 TYR A O 1
ATOM 1640 N N . ILE A 1 202 ? 35.141 -5.311 -55.990 1.00 93.38 202 ILE A N 1
ATOM 1641 C CA . ILE A 1 202 ? 36.127 -4.256 -56.259 1.00 93.38 202 ILE A CA 1
ATOM 1642 C C . ILE A 1 202 ? 37.217 -4.780 -57.198 1.00 93.38 202 ILE A C 1
ATOM 1644 O O . ILE A 1 202 ? 37.418 -4.183 -58.247 1.00 93.38 202 ILE A O 1
ATOM 1648 N N . LYS A 1 203 ? 37.825 -5.936 -56.901 1.00 94.31 203 LYS A N 1
ATOM 1649 C CA . LYS A 1 203 ? 38.850 -6.536 -57.775 1.00 94.31 203 LYS A CA 1
ATOM 1650 C C . LYS A 1 203 ? 38.357 -6.773 -59.202 1.00 94.31 203 LYS A C 1
ATOM 1652 O O . LYS A 1 203 ? 39.034 -6.419 -60.155 1.00 94.31 203 LYS A O 1
ATOM 1657 N N . VAL A 1 204 ? 37.154 -7.331 -59.360 1.00 93.88 204 VAL A N 1
ATOM 1658 C CA . VAL A 1 204 ? 36.567 -7.564 -60.693 1.00 93.88 204 VAL A CA 1
ATOM 1659 C C . VAL A 1 204 ? 36.359 -6.251 -61.452 1.00 93.88 204 VAL A C 1
ATOM 1661 O O . VAL A 1 204 ? 36.534 -6.210 -62.669 1.00 93.88 204 VAL A O 1
ATOM 1664 N N . LEU A 1 205 ? 35.958 -5.183 -60.761 1.00 90.56 205 LEU A N 1
ATOM 1665 C CA . LEU A 1 205 ? 35.807 -3.868 -61.377 1.00 90.56 205 LEU A CA 1
ATOM 1666 C C . LEU A 1 205 ? 37.156 -3.246 -61.743 1.00 90.56 205 LEU A C 1
ATOM 1668 O O . LEU A 1 205 ? 37.266 -2.698 -62.835 1.00 90.56 205 LEU A O 1
ATOM 1672 N N . GLU A 1 206 ? 38.164 -3.359 -60.879 1.00 90.25 206 GLU A N 1
ATOM 1673 C CA . GLU A 1 206 ? 39.533 -2.906 -61.153 1.00 90.25 206 GLU A CA 1
ATOM 1674 C C . GLU A 1 206 ? 40.106 -3.607 -62.393 1.00 90.25 206 GLU A C 1
ATOM 1676 O O . GLU A 1 206 ? 40.589 -2.936 -63.304 1.00 90.25 206 GLU A O 1
ATOM 1681 N N . ASP A 1 207 ? 39.954 -4.932 -62.494 1.00 88.56 207 ASP A N 1
ATOM 1682 C CA . ASP A 1 207 ? 40.403 -5.710 -63.655 1.00 88.56 207 ASP A CA 1
ATOM 1683 C C . ASP A 1 207 ? 39.689 -5.283 -64.949 1.00 88.56 207 ASP A C 1
ATOM 1685 O O . ASP A 1 207 ? 40.315 -5.151 -66.003 1.00 88.56 207 ASP A O 1
ATOM 1689 N N . ARG A 1 208 ? 38.373 -5.029 -64.885 1.00 86.56 208 ARG A N 1
ATOM 1690 C CA . ARG A 1 208 ? 37.600 -4.524 -66.035 1.00 86.56 208 ARG A CA 1
ATOM 1691 C C . ARG A 1 208 ? 38.066 -3.141 -66.470 1.00 86.56 208 ARG A C 1
ATOM 1693 O O . ARG A 1 208 ? 38.160 -2.892 -67.669 1.00 86.56 208 ARG A O 1
ATOM 1700 N N . LEU A 1 209 ? 38.357 -2.264 -65.513 1.00 83.81 209 LEU A N 1
ATOM 1701 C CA . LEU A 1 209 ? 38.823 -0.908 -65.781 1.00 83.81 209 LEU A CA 1
ATOM 1702 C C . LEU A 1 209 ? 40.194 -0.947 -66.477 1.00 83.81 209 LEU A C 1
ATOM 1704 O O . LEU A 1 209 ? 40.374 -0.320 -67.521 1.00 83.81 209 LEU A O 1
ATOM 1708 N N . LEU A 1 210 ? 41.103 -1.798 -65.992 1.00 79.56 210 LEU A N 1
ATOM 1709 C CA . LEU A 1 210 ? 42.413 -2.021 -66.606 1.00 79.56 210 LEU A CA 1
ATOM 1710 C C . LEU A 1 210 ? 42.305 -2.565 -68.045 1.00 79.56 210 LEU A C 1
ATOM 1712 O O . LEU A 1 210 ? 43.059 -2.164 -68.931 1.00 79.56 210 LEU A O 1
ATOM 1716 N N . GLN A 1 211 ? 41.350 -3.466 -68.309 1.00 75.50 211 GLN A N 1
ATOM 1717 C CA . GLN A 1 211 ? 41.083 -3.968 -69.664 1.00 75.50 211 GLN A CA 1
ATOM 1718 C C . GLN A 1 211 ? 40.555 -2.870 -70.595 1.00 75.50 211 GLN A C 1
ATOM 1720 O O . GLN A 1 211 ? 40.966 -2.799 -71.752 1.00 75.50 211 GLN A O 1
ATOM 1725 N N . THR A 1 212 ? 39.674 -1.994 -70.106 1.00 70.00 212 THR A N 1
ATOM 1726 C CA . THR A 1 212 ? 39.173 -0.868 -70.907 1.00 70.00 212 THR A CA 1
ATOM 1727 C C . THR A 1 212 ? 40.241 0.185 -71.188 1.00 70.00 212 THR A C 1
ATOM 1729 O O . THR A 1 212 ? 40.269 0.721 -72.292 1.00 70.00 212 THR A O 1
ATOM 1732 N N . GLU A 1 213 ? 41.153 0.444 -70.248 1.00 65.12 213 GLU A N 1
ATOM 1733 C CA . GLU A 1 213 ? 42.270 1.373 -70.465 1.00 65.12 213 GLU A CA 1
ATOM 1734 C C . GLU A 1 213 ? 43.274 0.834 -71.493 1.00 65.12 213 GLU A C 1
ATOM 1736 O O . GLU A 1 213 ? 43.725 1.582 -72.359 1.00 65.12 213 GLU A O 1
ATOM 1741 N N . ASN A 1 214 ? 43.560 -0.473 -71.476 1.00 59.41 214 ASN A N 1
ATOM 1742 C CA . ASN A 1 214 ? 44.450 -1.102 -72.459 1.00 59.41 214 ASN A CA 1
ATOM 1743 C C . ASN A 1 214 ? 43.839 -1.195 -73.870 1.00 59.41 214 ASN A C 1
ATOM 1745 O O . ASN A 1 214 ? 44.573 -1.167 -74.855 1.00 59.41 214 ASN A O 1
ATOM 1749 N N . ASN A 1 215 ? 42.509 -1.251 -73.987 1.00 57.25 215 ASN A N 1
ATOM 1750 C CA . ASN A 1 215 ? 41.801 -1.251 -75.274 1.00 57.25 215 ASN A CA 1
ATOM 1751 C C . ASN A 1 215 ? 41.517 0.168 -75.815 1.00 57.25 215 ASN A C 1
ATOM 1753 O O . ASN A 1 215 ? 40.951 0.317 -76.896 1.00 57.25 215 ASN A O 1
ATOM 1757 N N . GLY A 1 216 ? 41.914 1.218 -75.088 1.00 51.31 216 GLY A N 1
ATOM 1758 C CA . GLY A 1 216 ? 41.651 2.626 -75.403 1.00 51.31 216 GLY A CA 1
ATOM 1759 C C . GLY A 1 216 ? 42.579 3.269 -76.443 1.00 51.31 216 GLY A C 1
ATOM 1760 O O . GLY A 1 216 ? 42.730 4.489 -76.438 1.00 51.31 216 GLY A O 1
ATOM 1761 N N . GLN A 1 217 ? 43.212 2.496 -77.331 1.00 50.12 217 GLN A N 1
ATOM 1762 C CA . GLN A 1 217 ? 43.801 3.039 -78.560 1.00 50.12 217 GLN A CA 1
ATOM 1763 C C . GLN A 1 217 ? 42.719 3.036 -79.645 1.00 50.12 217 GLN A C 1
ATOM 1765 O O . GLN A 1 217 ? 42.630 2.123 -80.461 1.00 50.12 217 GLN A O 1
ATOM 1770 N N . THR A 1 218 ? 41.853 4.049 -79.636 1.00 55.34 218 THR A N 1
ATOM 1771 C CA . THR A 1 218 ? 40.913 4.285 -80.735 1.00 55.34 218 THR A CA 1
ATOM 1772 C C . THR A 1 218 ? 41.708 4.537 -82.018 1.00 55.34 218 THR A C 1
ATOM 1774 O O . THR A 1 218 ? 42.366 5.569 -82.169 1.00 55.34 218 THR A O 1
ATOM 1777 N N . LEU A 1 219 ? 41.683 3.566 -82.936 1.00 58.00 219 LEU A N 1
ATOM 1778 C CA . LEU A 1 219 ? 42.135 3.748 -84.311 1.00 58.00 219 LEU A CA 1
ATOM 1779 C C . LEU A 1 219 ? 41.183 4.764 -84.956 1.00 58.00 219 LEU A C 1
ATOM 1781 O O . LEU A 1 219 ? 39.996 4.491 -85.110 1.00 58.00 219 LEU A O 1
ATOM 1785 N N . ILE A 1 220 ? 41.672 5.968 -85.253 1.00 65.94 220 ILE A N 1
ATOM 1786 C CA . ILE A 1 220 ? 40.899 6.957 -86.007 1.00 65.94 220 ILE A CA 1
ATOM 1787 C C . ILE A 1 220 ? 41.143 6.662 -87.485 1.00 65.94 220 ILE A C 1
ATOM 1789 O O . ILE A 1 220 ? 42.159 7.085 -88.045 1.00 65.94 220 ILE A O 1
ATOM 1793 N N . ASP A 1 221 ? 40.226 5.926 -88.105 1.00 73.56 221 ASP A N 1
ATOM 1794 C CA . ASP A 1 221 ? 40.268 5.674 -89.542 1.00 73.56 221 ASP A CA 1
ATOM 1795 C C . ASP A 1 221 ? 39.847 6.942 -90.291 1.00 73.56 221 ASP A C 1
ATOM 1797 O O . ASP A 1 221 ? 38.693 7.372 -90.308 1.00 73.56 221 ASP A O 1
ATOM 1801 N N . THR A 1 222 ? 40.836 7.597 -90.892 1.00 79.00 222 THR A N 1
ATOM 1802 C CA . THR A 1 222 ? 40.642 8.854 -91.628 1.00 79.00 222 THR A CA 1
ATOM 1803 C C . THR A 1 222 ? 40.166 8.639 -93.062 1.00 79.00 222 THR A C 1
ATOM 1805 O O . THR A 1 222 ? 39.737 9.591 -93.718 1.00 79.00 222 THR A O 1
ATOM 1808 N N . LYS A 1 223 ? 40.236 7.401 -93.562 1.00 83.12 223 LYS A N 1
ATOM 1809 C CA . LYS A 1 223 ? 39.831 7.020 -94.916 1.00 83.12 223 LYS A CA 1
ATOM 1810 C C . LYS A 1 223 ? 38.997 5.747 -94.904 1.00 83.12 223 LYS A C 1
ATOM 1812 O O . LYS A 1 223 ? 39.278 4.846 -94.120 1.00 83.12 223 LYS A O 1
ATOM 1817 N N . GLY A 1 224 ? 38.008 5.695 -95.790 1.00 79.38 224 GLY A N 1
ATOM 1818 C CA . GLY A 1 224 ? 37.237 4.493 -96.083 1.00 79.38 224 GLY A CA 1
ATOM 1819 C C . GLY A 1 224 ? 38.025 3.483 -96.922 1.00 79.38 224 GLY A C 1
ATOM 1820 O O . GLY A 1 224 ? 39.143 3.749 -97.373 1.00 79.38 224 GLY A O 1
ATOM 1821 N N . GLU A 1 225 ? 37.417 2.320 -97.156 1.00 78.44 225 GLU A N 1
ATOM 1822 C CA . GLU A 1 225 ? 38.005 1.216 -97.934 1.00 78.44 225 GLU A CA 1
ATOM 1823 C C . GLU A 1 225 ? 38.329 1.608 -99.387 1.00 78.44 225 GLU A C 1
ATOM 1825 O O . GLU A 1 225 ? 39.251 1.072 -99.997 1.00 78.44 225 GLU A O 1
ATOM 1830 N N . ASP A 1 226 ? 37.606 2.587 -99.928 1.00 79.50 226 ASP A N 1
ATOM 1831 C CA . ASP A 1 226 ? 37.764 3.136 -101.276 1.00 79.50 226 ASP A CA 1
ATOM 1832 C C . ASP A 1 226 ? 38.853 4.225 -101.376 1.00 79.50 226 ASP A C 1
ATOM 1834 O O . ASP A 1 226 ? 39.090 4.797 -102.443 1.00 79.50 226 ASP A O 1
ATOM 1838 N N . GLY A 1 227 ? 39.533 4.526 -100.265 1.00 79.19 227 GLY A N 1
ATOM 1839 C CA . GLY A 1 227 ? 40.562 5.558 -100.180 1.00 79.19 227 GLY A CA 1
ATOM 1840 C C . GLY A 1 227 ? 40.019 6.989 -100.136 1.00 79.19 227 GLY A C 1
ATOM 1841 O O . GLY A 1 227 ? 40.819 7.935 -100.104 1.00 79.19 227 GLY A O 1
ATOM 1842 N N . THR A 1 228 ? 38.695 7.171 -100.107 1.00 84.81 228 THR A N 1
ATOM 1843 C CA . THR A 1 228 ? 38.077 8.473 -99.841 1.00 84.81 228 THR A CA 1
ATOM 1844 C C . THR A 1 228 ? 38.182 8.809 -98.356 1.00 84.81 228 THR A C 1
ATOM 1846 O O . THR A 1 228 ? 38.353 7.930 -97.515 1.00 84.81 228 THR A O 1
ATOM 1849 N N . PHE A 1 229 ? 38.160 10.098 -98.011 1.00 89.12 229 PHE A N 1
ATOM 1850 C CA . PHE A 1 229 ? 38.168 10.499 -96.602 1.00 89.12 229 PHE A CA 1
ATOM 1851 C C . PHE A 1 229 ? 36.841 10.116 -95.948 1.00 89.12 229 PHE A C 1
ATOM 1853 O O . PHE A 1 229 ? 35.795 10.279 -96.573 1.00 89.12 229 PHE A O 1
ATOM 1860 N N . SER A 1 230 ? 36.890 9.627 -94.707 1.00 88.88 230 SER A N 1
ATOM 1861 C CA . SER A 1 230 ? 35.684 9.241 -93.970 1.00 88.88 230 SER A CA 1
ATOM 1862 C C . SER A 1 230 ? 34.747 10.435 -93.771 1.00 88.88 230 SER A C 1
ATOM 1864 O O . SER A 1 230 ? 35.186 11.590 -93.739 1.00 88.88 230 SER A O 1
ATOM 1866 N N . ASP A 1 231 ? 33.449 10.163 -93.636 1.00 85.12 231 ASP A N 1
ATOM 1867 C CA . ASP A 1 231 ? 32.433 11.210 -93.486 1.00 85.12 231 ASP A CA 1
ATOM 1868 C C . ASP A 1 231 ? 32.714 12.115 -92.283 1.00 85.12 231 ASP A C 1
ATOM 1870 O O . ASP A 1 231 ? 32.550 13.326 -92.394 1.00 85.12 231 ASP A O 1
ATOM 1874 N N . ASP A 1 232 ? 33.265 11.577 -91.194 1.00 85.69 232 ASP A N 1
ATOM 1875 C CA . ASP A 1 232 ? 33.677 12.361 -90.025 1.00 85.69 232 ASP A CA 1
ATOM 1876 C C . ASP A 1 232 ? 34.763 13.391 -90.368 1.00 85.69 232 ASP A C 1
ATOM 1878 O O . ASP A 1 232 ? 34.688 14.555 -89.968 1.00 85.69 232 ASP A O 1
ATOM 1882 N N . VAL A 1 233 ? 35.765 12.998 -91.164 1.00 87.50 233 VAL A N 1
ATOM 1883 C CA . VAL A 1 233 ? 36.813 13.918 -91.631 1.00 87.50 233 VAL A CA 1
ATOM 1884 C C . VAL A 1 233 ? 36.222 14.955 -92.584 1.00 87.50 233 VAL A C 1
ATOM 1886 O O . VAL A 1 233 ? 36.588 16.130 -92.523 1.00 87.50 233 VAL A O 1
ATOM 1889 N N . ARG A 1 234 ? 35.297 14.553 -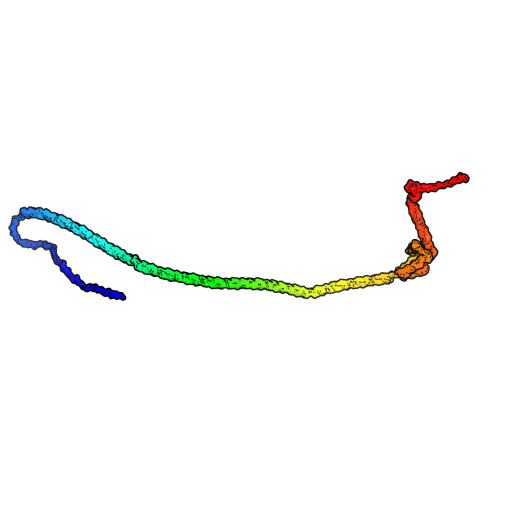93.459 1.00 89.88 234 ARG A N 1
ATOM 1890 C CA . ARG A 1 234 ? 34.645 15.451 -94.424 1.00 89.88 234 ARG A CA 1
ATOM 1891 C C . ARG A 1 234 ? 33.734 16.464 -93.731 1.00 89.88 234 ARG A C 1
ATOM 1893 O O . ARG A 1 234 ? 33.779 17.642 -94.081 1.00 89.88 234 ARG A O 1
ATOM 1900 N N . LEU A 1 235 ? 32.973 16.037 -92.727 1.00 88.88 235 LEU A N 1
ATOM 1901 C CA . LEU A 1 235 ? 32.142 16.897 -91.887 1.00 88.88 235 LEU A CA 1
ATOM 1902 C C . LEU A 1 235 ? 33.002 17.881 -91.100 1.00 88.88 235 LEU A C 1
ATOM 1904 O O . LEU A 1 235 ? 32.762 19.081 -91.188 1.00 88.88 235 LEU A O 1
ATOM 1908 N N . ALA A 1 236 ? 34.068 17.411 -90.445 1.00 89.31 236 ALA A N 1
ATOM 1909 C CA . ALA A 1 236 ? 35.000 18.289 -89.739 1.00 89.31 236 ALA A CA 1
ATOM 1910 C C . ALA A 1 236 ? 35.618 19.346 -90.673 1.00 89.31 236 ALA A C 1
ATOM 1912 O O . ALA A 1 236 ? 35.779 20.504 -90.292 1.00 89.31 236 ALA A O 1
ATOM 1913 N N . VAL A 1 237 ? 35.938 18.979 -91.919 1.00 91.12 237 VAL A N 1
ATOM 1914 C CA . VAL A 1 237 ? 36.401 19.935 -92.935 1.00 91.12 237 VAL A CA 1
ATOM 1915 C C . VAL A 1 237 ? 35.331 20.984 -93.249 1.00 91.12 237 VAL A C 1
ATOM 1917 O O . VAL A 1 237 ? 35.651 22.171 -93.265 1.00 91.12 237 VAL A O 1
ATOM 1920 N N . ILE A 1 238 ? 34.082 20.577 -93.493 1.00 90.38 238 ILE A N 1
ATOM 1921 C CA . ILE A 1 238 ? 32.979 21.498 -93.808 1.00 90.38 238 ILE A CA 1
ATOM 1922 C C . ILE A 1 238 ? 32.695 22.435 -92.629 1.00 90.38 238 ILE A C 1
ATOM 1924 O O . ILE A 1 238 ? 32.545 23.637 -92.835 1.00 90.38 238 ILE A O 1
ATOM 1928 N N . GLU A 1 239 ? 32.676 21.916 -91.402 1.00 90.88 239 GLU A N 1
ATOM 1929 C CA . GLU A 1 239 ? 32.481 22.713 -90.189 1.00 90.88 239 GLU A CA 1
ATOM 1930 C C . GLU A 1 239 ? 33.601 23.738 -90.002 1.00 90.88 239 GLU A C 1
ATOM 1932 O O . GLU A 1 239 ? 33.327 24.914 -89.770 1.00 90.88 239 GLU A O 1
ATOM 1937 N N . LEU A 1 240 ? 34.864 23.334 -90.178 1.00 93.31 240 LEU A N 1
ATOM 1938 C CA . LEU A 1 240 ? 35.999 24.254 -90.082 1.00 93.31 240 LEU A CA 1
ATOM 1939 C C . LEU A 1 240 ? 35.952 25.340 -91.162 1.00 93.31 240 LEU A C 1
ATOM 1941 O O . LEU A 1 240 ? 36.240 26.499 -90.872 1.00 93.31 240 LEU A O 1
ATOM 1945 N N . LEU A 1 241 ? 35.563 24.998 -92.392 1.00 90.69 241 LEU A N 1
ATOM 1946 C CA . LEU A 1 241 ? 35.354 25.992 -93.448 1.00 90.69 241 LEU A CA 1
ATOM 1947 C C . LEU A 1 241 ? 34.184 26.934 -93.122 1.00 90.69 241 LEU A C 1
ATOM 1949 O O . LEU A 1 241 ? 34.276 28.128 -93.401 1.00 90.69 241 LEU A O 1
ATOM 1953 N N . GLY A 1 242 ? 33.115 26.421 -92.504 1.00 88.62 242 GLY A N 1
ATOM 1954 C CA . GLY A 1 242 ? 31.992 27.217 -92.001 1.00 88.62 242 GLY A CA 1
ATOM 1955 C C . GLY A 1 242 ? 32.383 28.177 -90.873 1.00 88.62 242 GLY A C 1
ATOM 1956 O O . GLY A 1 242 ? 31.805 29.252 -90.761 1.00 88.62 242 GLY A O 1
ATOM 1957 N N . LEU A 1 243 ? 33.411 27.832 -90.092 1.00 91.56 243 LEU A N 1
ATOM 1958 C CA . LEU A 1 243 ? 34.048 28.697 -89.091 1.00 91.56 243 LEU A CA 1
ATOM 1959 C C . LEU A 1 243 ? 35.124 29.625 -89.689 1.00 91.56 243 LEU A C 1
ATOM 1961 O O . LEU A 1 243 ? 35.995 30.110 -88.969 1.00 91.56 243 LEU A O 1
ATOM 1965 N N . GLU A 1 244 ? 35.088 29.848 -91.005 1.00 89.00 244 GLU A N 1
ATOM 1966 C CA . GLU A 1 244 ? 35.995 30.733 -91.748 1.00 89.00 244 GLU A CA 1
ATOM 1967 C C . GLU A 1 244 ? 37.484 30.343 -91.661 1.00 89.00 244 GLU A C 1
ATOM 1969 O O . GLU A 1 244 ? 38.381 31.151 -91.926 1.00 89.00 244 GLU A O 1
ATOM 1974 N N . VAL A 1 245 ? 37.794 29.080 -91.344 1.00 91.94 245 VAL A N 1
ATOM 1975 C CA . VAL A 1 245 ? 39.176 28.593 -91.382 1.00 91.94 245 VAL A CA 1
ATOM 1976 C C . VAL A 1 245 ? 39.649 28.560 -92.832 1.00 91.94 245 VAL A C 1
ATOM 1978 O O . VAL A 1 245 ? 39.071 27.889 -93.686 1.00 91.94 245 VAL A O 1
ATOM 1981 N N . ALA A 1 246 ? 40.751 29.255 -93.123 1.00 91.81 246 ALA A N 1
ATOM 1982 C CA . ALA A 1 246 ? 41.322 29.266 -94.465 1.00 91.81 246 ALA A CA 1
ATOM 1983 C C . ALA A 1 246 ? 41.610 27.832 -94.956 1.00 91.81 246 ALA A C 1
ATOM 1985 O O . ALA A 1 246 ? 42.223 27.041 -94.243 1.00 91.81 246 ALA A O 1
ATOM 1986 N N . VAL A 1 247 ? 41.257 27.520 -96.210 1.00 91.06 247 VAL A N 1
ATOM 1987 C CA . VAL A 1 247 ? 41.348 26.170 -96.821 1.00 91.06 247 VAL A CA 1
ATOM 1988 C C . VAL A 1 247 ? 42.694 25.471 -96.571 1.00 91.06 247 VAL A C 1
ATOM 1990 O O . VAL A 1 247 ? 42.753 24.276 -96.307 1.00 91.06 247 VAL A O 1
ATOM 1993 N N . HIS A 1 248 ? 43.803 26.213 -96.625 1.00 90.25 248 HIS A N 1
ATOM 1994 C CA . HIS A 1 248 ? 45.155 25.674 -96.434 1.00 90.25 248 HIS A CA 1
ATOM 1995 C C . HIS A 1 248 ? 45.554 25.465 -94.956 1.00 90.25 248 HIS A C 1
ATOM 1997 O O . HIS A 1 248 ? 46.653 24.983 -94.683 1.00 90.25 248 HIS A O 1
ATOM 2003 N N . LYS A 1 249 ? 44.696 25.852 -94.005 1.00 93.19 249 LYS A N 1
ATOM 2004 C CA . LYS A 1 249 ? 44.885 25.732 -92.550 1.00 93.19 249 LYS A CA 1
ATOM 2005 C C . LYS A 1 249 ? 43.993 24.672 -91.901 1.00 93.19 249 LYS A C 1
ATOM 2007 O O . LYS A 1 249 ? 44.269 24.307 -90.764 1.00 93.19 249 LYS A O 1
ATOM 2012 N N . VAL A 1 250 ? 43.008 24.129 -92.617 1.00 92.69 250 VAL A N 1
ATOM 2013 C CA . VAL A 1 250 ? 42.069 23.118 -92.099 1.00 92.69 250 VAL A CA 1
ATOM 2014 C C . VAL A 1 250 ? 42.798 21.885 -91.545 1.00 92.69 250 VAL A C 1
ATOM 2016 O O . VAL A 1 250 ? 42.656 21.560 -90.369 1.00 92.69 250 VAL A O 1
ATOM 2019 N N . SER A 1 251 ? 43.656 21.239 -92.337 1.00 91.31 251 SER A N 1
ATOM 2020 C CA . SER A 1 251 ? 44.410 20.049 -91.903 1.00 91.31 251 SER A CA 1
ATOM 2021 C C . SER A 1 251 ? 45.354 20.333 -90.718 1.00 91.31 251 SER A C 1
ATOM 2023 O O . SER A 1 251 ? 45.341 19.565 -89.757 1.00 91.31 251 SER A O 1
ATOM 2025 N N . PRO A 1 252 ? 46.130 21.440 -90.709 1.00 91.69 252 PRO A N 1
ATOM 2026 C CA . PRO A 1 252 ? 46.903 21.850 -89.534 1.00 91.69 252 PRO A CA 1
ATOM 2027 C C . PRO A 1 252 ? 46.079 22.026 -88.252 1.00 91.69 252 PRO A C 1
ATOM 2029 O O . PRO A 1 252 ? 46.546 21.645 -87.179 1.00 91.69 252 PRO A O 1
ATOM 2032 N N . VAL A 1 253 ? 44.865 22.581 -88.345 1.00 92.19 253 VAL A N 1
ATOM 2033 C CA . VAL A 1 253 ? 43.977 22.758 -87.184 1.00 92.19 253 VAL A CA 1
ATOM 2034 C C . VAL A 1 253 ? 43.536 21.402 -86.636 1.00 92.19 253 VAL A C 1
ATOM 2036 O O . VAL A 1 253 ? 43.697 21.156 -85.441 1.00 92.19 253 VAL A O 1
ATOM 2039 N N . ILE A 1 254 ? 43.081 20.491 -87.504 1.00 90.00 254 ILE A N 1
ATOM 2040 C CA . ILE A 1 254 ? 42.709 19.121 -87.109 1.00 90.00 254 ILE A CA 1
ATOM 2041 C C . ILE A 1 254 ? 43.892 18.426 -86.420 1.00 90.00 254 ILE A C 1
ATOM 2043 O O . ILE A 1 254 ? 43.740 17.832 -85.353 1.00 90.00 254 ILE A O 1
ATOM 2047 N N . GLN A 1 255 ? 45.097 18.555 -86.981 1.00 89.56 255 GLN A N 1
ATOM 2048 C CA . GLN A 1 255 ? 46.303 17.954 -86.414 1.00 89.56 255 GLN A CA 1
ATOM 2049 C C . GLN A 1 255 ? 46.669 18.533 -85.038 1.00 89.56 255 GLN A C 1
ATOM 2051 O O . GLN A 1 255 ? 47.070 17.786 -84.143 1.00 89.56 255 GLN A O 1
ATOM 2056 N N . ALA A 1 256 ? 46.532 19.848 -84.849 1.00 89.69 256 ALA A N 1
ATOM 2057 C CA . ALA A 1 256 ? 46.822 20.505 -83.578 1.00 89.69 256 ALA A CA 1
ATOM 2058 C C . ALA A 1 256 ? 45.844 20.068 -82.476 1.00 89.69 256 ALA A C 1
ATOM 2060 O O . ALA A 1 256 ? 46.280 19.712 -81.377 1.00 89.69 256 ALA A O 1
ATOM 2061 N N . VAL A 1 257 ? 44.544 20.029 -82.782 1.00 87.25 257 VAL A N 1
ATOM 2062 C CA . VAL A 1 257 ? 43.503 19.575 -81.846 1.00 87.25 257 VAL A CA 1
ATOM 2063 C C . VAL A 1 257 ? 43.706 18.104 -81.495 1.00 87.25 257 VAL A C 1
ATOM 2065 O O . VAL A 1 257 ? 43.736 17.756 -80.315 1.00 87.25 257 VAL A O 1
ATOM 2068 N N . ALA A 1 258 ? 43.948 17.247 -82.490 1.00 85.44 258 ALA A N 1
ATOM 2069 C CA . ALA A 1 258 ? 44.171 15.822 -82.263 1.00 85.44 258 ALA A CA 1
ATOM 2070 C C . ALA A 1 258 ? 45.379 15.538 -81.364 1.00 85.44 258 ALA A C 1
ATOM 2072 O O . ALA A 1 258 ? 45.312 14.705 -80.456 1.00 85.44 258 ALA A O 1
ATOM 2073 N N . LYS A 1 259 ? 46.464 16.293 -81.556 1.00 85.19 259 LYS A N 1
ATOM 2074 C CA . LYS A 1 259 ? 47.664 16.184 -80.727 1.00 85.19 259 LYS A CA 1
ATOM 2075 C C . LYS A 1 259 ? 47.423 16.638 -79.289 1.00 85.19 259 LYS A C 1
ATOM 2077 O O . LYS A 1 259 ? 47.936 15.999 -78.373 1.00 85.19 259 LYS A O 1
ATOM 2082 N N . HIS A 1 260 ? 46.698 17.736 -79.081 1.00 83.62 260 HIS A N 1
ATOM 2083 C CA . HIS A 1 260 ? 46.526 18.316 -77.748 1.00 83.62 260 HIS A CA 1
ATOM 2084 C C . HIS A 1 260 ? 45.425 17.651 -76.926 1.00 83.62 260 HIS A C 1
ATOM 2086 O O . HIS A 1 260 ? 45.628 17.420 -75.737 1.00 83.62 260 HIS A O 1
ATOM 2092 N N . VAL A 1 261 ? 44.292 17.326 -77.546 1.00 81.81 261 VAL A N 1
ATOM 2093 C CA . VAL A 1 261 ? 43.125 16.773 -76.845 1.00 81.81 261 VAL A CA 1
ATOM 2094 C C . VAL A 1 261 ? 43.230 15.256 -76.731 1.00 81.81 261 VAL A C 1
ATOM 2096 O O . VAL A 1 261 ? 43.043 14.701 -75.653 1.00 81.81 261 VAL A O 1
ATOM 2099 N N . PHE A 1 262 ? 43.599 14.583 -77.822 1.00 79.94 262 PHE A N 1
ATOM 2100 C CA . PHE A 1 262 ? 43.548 13.120 -77.911 1.00 79.94 262 PHE A CA 1
ATOM 2101 C C . PHE A 1 262 ? 44.927 12.451 -77.857 1.00 79.94 262 PHE A C 1
ATOM 2103 O O . PHE A 1 262 ? 45.026 11.234 -77.979 1.00 79.94 262 PHE A O 1
ATOM 2110 N N . LYS A 1 263 ? 46.011 13.228 -77.691 1.00 82.25 263 LYS A N 1
ATOM 2111 C CA . LYS A 1 263 ? 47.408 12.747 -77.752 1.00 82.25 263 LYS A CA 1
ATOM 2112 C C . LYS A 1 263 ? 47.721 11.954 -79.038 1.00 82.25 263 LYS A C 1
ATOM 2114 O O . LYS A 1 263 ? 48.690 11.197 -79.076 1.00 82.25 263 LYS A O 1
ATOM 2119 N N . HIS A 1 264 ? 46.939 12.158 -80.102 1.00 80.94 264 HIS A N 1
ATOM 2120 C CA . HIS A 1 264 ? 47.046 11.433 -81.366 1.00 80.94 264 HIS A CA 1
ATOM 2121 C C . HIS A 1 264 ? 47.852 12.235 -82.399 1.00 80.94 264 HIS A C 1
ATOM 2123 O O . HIS A 1 264 ? 47.761 13.462 -82.464 1.00 80.94 264 HIS A O 1
ATOM 2129 N N . LYS A 1 265 ? 48.659 11.555 -83.221 1.00 83.25 265 LYS A N 1
ATOM 2130 C CA . LYS A 1 265 ? 49.477 12.185 -84.270 1.00 83.25 265 LYS A CA 1
ATOM 2131 C C . LYS A 1 265 ? 49.131 11.599 -85.637 1.00 83.25 265 LYS A C 1
ATOM 2133 O O . LYS A 1 265 ? 49.577 10.502 -85.955 1.00 83.25 265 LYS A O 1
ATOM 2138 N N . PHE A 1 266 ? 48.419 12.372 -86.452 1.00 83.56 266 PHE A N 1
ATOM 2139 C CA . PHE A 1 266 ? 48.158 12.030 -87.852 1.00 83.56 266 PHE A CA 1
ATOM 2140 C C . PHE A 1 266 ? 49.429 12.104 -88.706 1.00 83.56 266 PHE A C 1
ATOM 2142 O O . PHE A 1 266 ? 50.244 13.024 -88.538 1.00 83.56 266 PHE A O 1
ATOM 2149 N N . LYS A 1 267 ? 49.577 11.169 -89.650 1.00 84.00 267 LYS A N 1
ATOM 2150 C CA . LYS A 1 267 ? 50.591 11.223 -90.710 1.00 84.00 267 LYS A CA 1
ATOM 2151 C C . LYS A 1 267 ? 50.155 12.216 -91.801 1.00 84.00 267 LYS A C 1
ATOM 2153 O O . LYS A 1 267 ? 48.965 12.486 -91.951 1.00 84.00 267 LYS A O 1
ATOM 2158 N N . PRO A 1 268 ? 51.086 12.746 -92.619 1.00 76.81 268 PRO A N 1
ATOM 2159 C CA . PRO A 1 268 ? 50.759 13.730 -93.659 1.00 76.81 268 PRO A CA 1
ATOM 2160 C C . PRO A 1 268 ? 49.718 13.272 -94.695 1.00 76.81 268 PRO A C 1
ATOM 2162 O O . PRO A 1 268 ? 49.052 14.106 -95.299 1.00 76.81 268 PRO A O 1
ATOM 2165 N N . CYS A 1 269 ? 49.577 11.963 -94.910 1.00 80.19 269 CYS A N 1
ATOM 2166 C CA . CYS A 1 269 ? 48.623 11.361 -95.842 1.00 80.19 269 CYS A CA 1
ATOM 2167 C C . CYS A 1 269 ? 47.232 11.095 -95.245 1.00 80.19 269 CYS A C 1
ATOM 2169 O O . CYS A 1 269 ? 46.314 10.767 -96.004 1.00 80.19 269 CYS A O 1
ATOM 2171 N N . ASP A 1 270 ? 47.092 11.215 -93.922 1.00 85.06 270 ASP A N 1
ATOM 2172 C CA . ASP A 1 270 ? 45.878 10.864 -93.172 1.00 85.06 270 ASP A CA 1
ATOM 2173 C C . ASP A 1 270 ? 44.879 12.023 -93.153 1.00 85.06 270 ASP A C 1
ATOM 2175 O O . ASP A 1 270 ? 43.710 11.843 -92.845 1.00 85.06 270 ASP A O 1
ATOM 2179 N N . LEU A 1 271 ? 45.315 13.232 -93.506 1.00 89.12 271 LEU A N 1
ATOM 2180 C CA . LEU A 1 271 ? 44.460 14.410 -93.552 1.00 89.12 271 LEU A CA 1
ATOM 2181 C C . LEU A 1 271 ? 44.317 14.927 -94.988 1.00 89.12 271 LEU A C 1
ATOM 2183 O O . LEU A 1 271 ? 45.240 14.788 -95.799 1.00 89.12 271 LEU A O 1
ATOM 2187 N N . PRO A 1 272 ? 43.178 15.549 -95.329 1.00 89.88 272 PRO A N 1
ATOM 2188 C CA . PRO A 1 272 ? 42.944 16.060 -96.669 1.00 89.88 272 PRO A CA 1
ATOM 2189 C C . PRO A 1 272 ? 43.914 17.198 -96.982 1.00 89.88 272 PRO A C 1
ATOM 2191 O O . PRO A 1 272 ? 44.071 18.138 -96.205 1.00 89.88 272 PRO A O 1
ATOM 2194 N N . GLY A 1 273 ? 44.575 17.122 -98.138 1.00 90.06 273 GLY A N 1
ATOM 2195 C CA . GLY A 1 273 ? 45.401 18.214 -98.648 1.00 90.06 273 GLY A CA 1
ATOM 2196 C C . GLY A 1 273 ? 44.547 19.388 -99.135 1.00 90.06 273 GLY A C 1
ATOM 2197 O O . GLY A 1 273 ? 43.345 19.247 -99.345 1.00 90.06 273 GLY A O 1
ATOM 2198 N N . ARG A 1 274 ? 45.173 20.544 -99.394 1.00 91.00 274 ARG A N 1
ATOM 2199 C CA . ARG A 1 274 ? 44.483 21.781 -99.820 1.00 91.00 274 ARG A CA 1
ATOM 2200 C C . ARG A 1 274 ? 43.485 21.567 -100.966 1.00 91.00 274 ARG A C 1
ATOM 2202 O O . ARG A 1 274 ? 42.365 22.060 -100.900 1.00 91.00 274 ARG A O 1
ATOM 2209 N N . MET A 1 275 ? 43.890 20.845 -102.012 1.00 91.25 275 MET A N 1
ATOM 2210 C CA . MET A 1 275 ? 43.018 20.575 -103.162 1.00 91.25 275 MET A CA 1
ATOM 2211 C C . MET A 1 275 ? 41.864 19.641 -102.808 1.00 91.25 275 MET A C 1
ATOM 2213 O O . MET A 1 275 ? 40.769 19.802 -103.332 1.00 91.25 275 MET A O 1
ATOM 2217 N N . THR A 1 276 ? 42.090 18.687 -101.907 1.00 90.50 276 THR A N 1
ATOM 2218 C CA . THR A 1 276 ? 41.042 17.779 -101.441 1.00 90.50 276 THR A CA 1
ATOM 2219 C C . THR A 1 276 ? 40.033 18.500 -100.558 1.00 90.50 276 THR A C 1
ATOM 2221 O O . THR A 1 276 ? 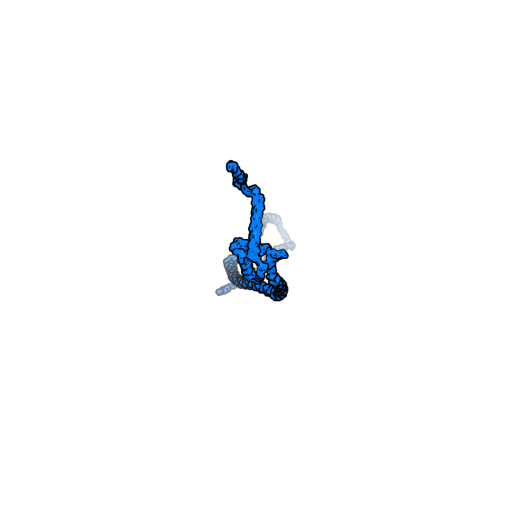38.841 18.307 -100.744 1.00 90.50 276 THR A O 1
ATOM 2224 N N . VAL A 1 277 ? 40.488 19.389 -99.669 1.00 92.12 277 VAL A N 1
ATOM 2225 C CA . VAL A 1 277 ? 39.612 20.268 -98.876 1.00 92.12 277 VAL A CA 1
ATOM 2226 C C . VAL A 1 277 ? 38.724 21.112 -99.792 1.00 92.12 277 VAL A C 1
ATOM 2228 O O . VAL A 1 277 ? 37.524 21.206 -99.559 1.00 92.12 277 VAL A O 1
ATOM 2231 N N . LEU A 1 278 ? 39.291 21.679 -100.863 1.00 91.75 278 LEU A N 1
ATOM 2232 C CA . LEU A 1 278 ? 38.518 22.453 -101.835 1.00 91.75 278 LEU A CA 1
ATOM 2233 C C . LEU A 1 278 ? 37.469 21.586 -102.548 1.00 91.75 278 LEU A C 1
ATOM 2235 O O . LEU A 1 278 ? 36.319 21.988 -102.634 1.00 91.75 278 LEU A O 1
ATOM 2239 N N . ARG A 1 279 ? 37.832 20.370 -102.978 1.00 92.00 279 ARG A N 1
ATOM 2240 C CA . ARG A 1 279 ? 36.874 19.433 -103.591 1.00 92.00 279 ARG A CA 1
ATOM 2241 C C . ARG A 1 279 ? 35.746 19.047 -102.638 1.00 92.00 279 ARG A C 1
ATOM 2243 O O . ARG A 1 279 ? 34.598 19.062 -103.057 1.00 92.00 279 ARG A O 1
ATOM 2250 N N . ILE A 1 280 ? 36.062 18.753 -101.373 1.00 92.00 280 ILE A N 1
ATOM 2251 C CA . ILE A 1 280 ? 35.058 18.460 -100.336 1.00 92.00 280 ILE A CA 1
ATOM 2252 C C . ILE A 1 280 ? 34.122 19.662 -100.155 1.00 92.00 280 ILE A C 1
ATOM 2254 O O . ILE A 1 280 ? 32.912 19.489 -100.050 1.00 92.00 280 ILE A O 1
ATOM 2258 N N . SER A 1 281 ? 34.664 20.883 -100.164 1.00 92.00 281 SER A N 1
ATOM 2259 C CA . SER A 1 281 ? 33.874 22.116 -100.098 1.00 92.00 281 SER A CA 1
ATOM 2260 C C . SER A 1 281 ? 32.950 22.277 -101.305 1.00 92.00 281 SER A C 1
ATOM 2262 O O . SER A 1 281 ? 31.761 22.536 -101.135 1.00 92.00 281 SER A O 1
ATOM 2264 N N . ASP A 1 282 ? 33.481 22.136 -102.518 1.00 91.75 282 ASP A N 1
ATOM 2265 C CA . ASP A 1 282 ? 32.718 22.291 -103.759 1.00 91.75 282 ASP A CA 1
ATOM 2266 C C . ASP A 1 282 ? 31.609 21.239 -103.858 1.00 91.75 282 ASP A C 1
ATOM 2268 O O . ASP A 1 282 ? 30.475 21.555 -104.216 1.00 91.75 282 ASP A O 1
ATOM 2272 N N . GLU A 1 283 ? 31.915 20.000 -103.476 1.00 89.19 283 GLU A N 1
ATOM 2273 C CA . GLU A 1 283 ? 30.950 18.911 -103.382 1.00 89.19 283 GLU A CA 1
ATOM 2274 C C . GLU A 1 283 ? 29.881 19.203 -102.326 1.00 89.19 283 GLU A C 1
ATOM 2276 O O . GLU A 1 283 ? 28.693 19.099 -102.619 1.00 89.19 283 GLU A O 1
ATOM 2281 N N . GLY A 1 284 ? 30.271 19.658 -101.131 1.00 86.38 284 GLY A N 1
ATOM 2282 C CA . GLY A 1 284 ? 29.333 20.070 -100.087 1.00 86.38 284 GLY A CA 1
ATOM 2283 C C . GLY A 1 284 ? 28.403 21.194 -100.554 1.00 86.38 284 GLY A C 1
ATOM 2284 O O . GLY A 1 284 ? 27.191 21.136 -100.336 1.00 86.38 284 GLY A O 1
ATOM 2285 N N . GLN A 1 285 ? 28.932 22.190 -101.271 1.00 87.00 285 GLN A N 1
ATOM 2286 C CA . GLN A 1 285 ? 28.131 23.259 -101.871 1.00 87.00 285 GLN A CA 1
ATOM 2287 C C . GLN A 1 285 ? 27.207 22.744 -102.975 1.00 87.00 285 GLN A C 1
ATOM 2289 O O . GLN A 1 285 ? 26.062 23.189 -103.065 1.00 87.00 285 GLN A O 1
ATOM 2294 N N . TYR A 1 286 ? 27.685 21.830 -103.819 1.00 91.19 286 TYR A N 1
ATOM 2295 C CA . TYR A 1 286 ? 26.887 21.212 -104.872 1.00 91.19 286 TYR A CA 1
ATOM 2296 C C . TYR A 1 286 ? 25.721 20.418 -104.279 1.00 91.19 286 TYR A C 1
ATOM 2298 O O . TYR A 1 286 ? 24.574 20.687 -104.625 1.00 91.19 286 TYR A O 1
ATOM 2306 N N . LEU A 1 287 ? 25.991 19.532 -103.317 1.00 87.50 287 LEU A N 1
ATOM 2307 C CA . LEU A 1 287 ? 24.971 18.755 -102.612 1.00 87.50 287 LEU A CA 1
ATOM 2308 C C . LEU A 1 287 ? 23.959 19.665 -101.914 1.00 87.50 287 LEU A C 1
ATOM 2310 O O . LEU A 1 287 ? 22.756 19.438 -102.006 1.00 87.50 287 LEU A O 1
ATOM 2314 N N . THR A 1 288 ? 24.429 20.746 -101.289 1.00 85.62 288 THR A N 1
ATOM 2315 C CA . THR A 1 288 ? 23.557 21.749 -100.669 1.00 85.62 288 THR A CA 1
ATOM 2316 C C . THR A 1 288 ? 22.659 22.426 -101.708 1.00 85.62 288 THR A C 1
ATOM 2318 O O . THR A 1 288 ? 21.456 22.557 -101.488 1.00 85.62 288 THR A O 1
ATOM 2321 N N . LYS A 1 289 ? 23.205 22.827 -102.865 1.00 87.81 289 LYS A N 1
ATOM 2322 C CA . LYS A 1 289 ? 22.427 23.417 -103.968 1.00 87.81 289 LYS A CA 1
ATOM 2323 C C . LYS A 1 289 ? 21.399 22.437 -104.529 1.00 87.81 289 LYS A C 1
ATOM 2325 O O . LYS A 1 289 ? 20.262 22.850 -104.729 1.00 87.81 289 LYS A O 1
ATOM 2330 N N . CYS A 1 290 ? 21.768 21.174 -104.749 1.00 88.12 290 CYS A N 1
ATOM 2331 C CA . CYS A 1 290 ? 20.846 20.123 -105.185 1.00 88.12 290 CYS A CA 1
ATOM 2332 C C . CYS A 1 290 ? 19.717 19.932 -104.170 1.00 88.12 290 CYS A C 1
ATOM 2334 O O . CYS A 1 290 ? 18.550 20.014 -104.533 1.00 88.12 290 CYS A O 1
ATOM 2336 N N . LEU A 1 291 ? 20.052 19.811 -102.884 1.00 88.12 291 LEU A N 1
ATOM 2337 C CA . LEU A 1 291 ? 19.071 19.647 -101.815 1.00 88.12 291 LEU A CA 1
ATOM 2338 C C . LEU A 1 291 ? 18.121 20.848 -101.700 1.00 88.12 291 LEU A C 1
ATOM 2340 O O . LEU A 1 291 ? 16.923 20.668 -101.483 1.00 88.12 291 LEU A O 1
ATOM 2344 N N . TYR A 1 292 ? 18.620 22.078 -101.856 1.00 86.56 292 TYR A N 1
ATOM 2345 C CA . TYR A 1 292 ? 17.749 23.252 -101.917 1.00 86.56 292 TYR A CA 1
ATOM 2346 C C . TYR A 1 292 ? 16.902 23.269 -103.186 1.00 86.56 292 TYR A C 1
ATOM 2348 O O . TYR A 1 292 ? 15.717 23.558 -103.085 1.00 86.56 292 TYR A O 1
ATOM 2356 N N . ALA A 1 293 ? 17.453 22.938 -104.355 1.00 85.19 293 ALA A N 1
ATOM 2357 C CA . ALA A 1 293 ? 16.682 22.852 -105.592 1.00 85.19 293 ALA A CA 1
ATOM 2358 C C . ALA A 1 293 ? 15.535 21.837 -105.463 1.00 85.19 293 ALA A C 1
ATOM 2360 O O . ALA A 1 293 ? 14.397 22.179 -105.773 1.00 85.19 293 ALA A O 1
ATOM 2361 N N . ASP A 1 294 ? 15.797 20.654 -104.908 1.00 86.12 294 ASP A N 1
ATOM 2362 C CA . ASP A 1 294 ? 14.781 19.626 -104.662 1.00 86.12 294 ASP A CA 1
ATOM 2363 C C . ASP A 1 294 ? 13.705 20.115 -103.684 1.00 86.12 294 ASP A C 1
ATOM 2365 O O . ASP A 1 294 ? 12.510 19.980 -103.951 1.00 86.12 294 ASP A O 1
ATOM 2369 N N . LYS A 1 295 ? 14.101 20.769 -102.581 1.00 85.56 295 LYS A N 1
ATOM 2370 C CA . LYS A 1 295 ? 13.154 21.387 -101.634 1.00 85.56 295 LYS A CA 1
ATOM 2371 C C . LYS A 1 295 ? 12.318 22.492 -102.280 1.00 85.56 295 LYS A C 1
ATOM 2373 O O . LYS A 1 295 ? 11.132 22.608 -101.987 1.00 85.56 295 LYS A O 1
ATOM 2378 N N . LEU A 1 296 ? 12.914 23.306 -103.150 1.00 81.62 296 LEU A N 1
ATOM 2379 C CA . LEU A 1 296 ? 12.211 24.358 -103.882 1.00 81.62 296 LEU A CA 1
ATOM 2380 C C . LEU A 1 296 ? 11.234 23.775 -104.908 1.00 81.62 296 LEU A C 1
ATOM 2382 O O . LEU A 1 296 ? 10.120 24.277 -105.021 1.00 81.62 296 LEU A O 1
ATOM 2386 N N . HIS A 1 297 ? 11.614 22.702 -105.606 1.00 79.06 297 HIS A N 1
ATOM 2387 C CA . HIS A 1 297 ? 10.741 21.976 -106.529 1.00 79.06 297 HIS A CA 1
ATOM 2388 C C . HIS A 1 297 ? 9.581 21.268 -105.816 1.00 79.06 297 HIS A C 1
ATOM 2390 O O . HIS A 1 297 ? 8.481 21.213 -106.362 1.00 79.06 297 HIS A O 1
ATOM 2396 N N . ALA A 1 298 ? 9.799 20.772 -104.595 1.00 78.00 298 ALA A N 1
ATOM 2397 C CA . ALA A 1 298 ? 8.757 20.161 -103.771 1.00 78.00 298 ALA A CA 1
ATOM 2398 C C . ALA A 1 298 ? 7.746 21.181 -103.205 1.00 78.00 298 ALA A C 1
ATOM 2400 O O . ALA A 1 298 ? 6.620 20.817 -102.863 1.00 78.00 298 ALA A O 1
ATOM 2401 N N . CYS A 1 299 ? 8.110 22.463 -103.119 1.00 76.31 299 CYS A N 1
ATOM 2402 C CA . CYS A 1 299 ? 7.215 23.526 -102.668 1.00 76.31 299 CYS A CA 1
ATOM 2403 C C . CYS A 1 299 ? 6.301 24.001 -103.812 1.00 76.31 299 CYS A C 1
ATOM 2405 O O . CYS A 1 299 ? 6.707 24.797 -104.658 1.00 76.31 299 CYS A O 1
ATOM 2407 N N . SER A 1 300 ? 5.027 23.592 -103.791 1.00 65.19 300 SER A N 1
ATOM 2408 C CA . SER A 1 300 ? 3.995 23.947 -104.791 1.00 65.19 300 SER A CA 1
ATOM 2409 C C . SER A 1 300 ? 3.805 25.454 -105.026 1.00 65.19 300 SER A C 1
ATOM 2411 O O . SER A 1 300 ? 3.346 25.846 -106.100 1.00 65.19 300 SER A O 1
ATOM 2413 N N . HIS A 1 301 ? 4.177 26.283 -104.046 1.00 65.50 301 HIS A N 1
ATOM 2414 C CA . HIS A 1 301 ? 3.964 27.735 -104.019 1.00 65.50 301 HIS A CA 1
ATOM 2415 C C . HIS A 1 301 ? 5.249 28.558 -104.224 1.00 65.50 301 HIS A C 1
ATOM 2417 O O . HIS A 1 301 ? 5.229 29.785 -104.106 1.00 65.50 301 HIS A O 1
ATOM 2423 N N . PHE A 1 302 ? 6.393 27.928 -104.522 1.00 64.12 302 PHE A N 1
ATOM 2424 C CA . PHE A 1 302 ? 7.629 28.677 -104.751 1.00 64.12 302 PHE A CA 1
ATOM 2425 C C . PHE A 1 302 ? 7.568 29.428 -106.095 1.00 64.12 302 PHE A C 1
ATOM 2427 O O . PHE A 1 302 ? 7.506 28.821 -107.163 1.00 64.12 302 PHE A O 1
ATOM 2434 N N . GLY A 1 303 ? 7.549 30.766 -106.044 1.00 65.75 303 GLY A N 1
ATOM 2435 C CA . GLY A 1 303 ? 7.341 31.638 -107.212 1.00 65.75 303 GLY A CA 1
ATOM 2436 C C . GLY A 1 303 ? 5.902 32.146 -107.400 1.00 65.75 303 GLY A C 1
ATOM 2437 O O . GLY A 1 303 ? 5.637 32.852 -108.379 1.00 65.75 303 GLY A O 1
ATOM 2438 N N . GLU A 1 304 ? 4.990 31.826 -106.474 1.00 65.62 304 GLU A N 1
ATOM 2439 C CA . GLU A 1 304 ? 3.689 32.490 -106.329 1.00 65.62 304 GLU A CA 1
ATOM 2440 C C . GLU A 1 304 ? 3.828 33.723 -105.427 1.00 65.62 304 GLU A C 1
ATOM 2442 O O . GLU A 1 304 ? 4.406 33.670 -104.340 1.00 65.62 304 GLU A O 1
ATOM 2447 N N . ASN A 1 305 ? 3.317 34.861 -105.887 1.00 64.44 305 ASN A N 1
ATOM 2448 C CA . ASN A 1 305 ? 3.156 36.051 -105.061 1.00 64.44 305 ASN A CA 1
ATOM 2449 C C . ASN A 1 305 ? 2.113 35.780 -103.956 1.00 64.44 305 ASN A C 1
ATOM 2451 O O . ASN A 1 305 ? 1.294 34.869 -104.073 1.00 64.44 305 ASN A O 1
ATOM 2455 N N . LYS A 1 306 ? 2.093 36.596 -102.889 1.00 64.00 306 LYS A N 1
ATOM 2456 C CA . LYS A 1 306 ? 1.124 36.462 -101.773 1.00 64.00 306 LYS A CA 1
ATOM 2457 C C . LYS A 1 306 ? -0.350 36.471 -102.213 1.00 64.00 306 LYS A C 1
ATOM 2459 O O . LYS A 1 306 ? -1.202 36.018 -101.460 1.00 64.00 306 LYS A O 1
ATOM 2464 N N . ASP A 1 307 ? -0.641 36.996 -103.397 1.00 73.44 307 ASP A N 1
ATOM 2465 C CA . ASP A 1 307 ? -1.964 37.052 -104.026 1.00 73.44 307 ASP A CA 1
ATOM 2466 C C . ASP A 1 307 ? -2.276 35.826 -104.918 1.00 73.44 307 ASP A C 1
ATOM 2468 O O . ASP A 1 307 ? -3.275 35.820 -105.633 1.00 73.44 307 ASP A O 1
ATOM 2472 N N . GLY A 1 308 ? -1.430 34.788 -104.899 1.00 66.06 308 GLY A N 1
ATOM 2473 C CA . GLY A 1 308 ? -1.582 33.569 -105.700 1.00 66.06 308 GLY A CA 1
ATOM 2474 C C . GLY A 1 308 ? -1.182 33.729 -107.171 1.00 66.06 308 GLY A C 1
ATOM 2475 O O . GLY A 1 308 ? -1.312 32.788 -107.955 1.00 66.06 308 GLY A O 1
ATOM 2476 N N . THR A 1 309 ? -0.679 34.897 -107.582 1.00 69.88 309 THR A N 1
ATOM 2477 C CA . THR A 1 309 ? -0.267 35.124 -108.972 1.00 69.88 309 THR A CA 1
ATOM 2478 C C . THR A 1 309 ? 1.160 34.630 -109.216 1.00 69.88 309 THR A C 1
ATOM 2480 O O . THR A 1 309 ? 2.086 34.918 -108.458 1.00 69.88 309 THR A O 1
ATOM 2483 N N . ARG A 1 310 ? 1.381 33.884 -110.306 1.00 66.62 310 ARG A N 1
ATOM 2484 C CA . ARG A 1 310 ? 2.733 33.506 -110.757 1.00 66.62 310 ARG A CA 1
ATOM 2485 C C . ARG A 1 310 ? 3.268 34.566 -111.712 1.00 66.62 310 ARG A C 1
ATOM 2487 O O . ARG A 1 310 ? 2.592 34.943 -112.670 1.00 66.62 310 ARG A O 1
ATOM 2494 N N . ARG A 1 311 ? 4.504 35.027 -111.499 1.00 65.62 311 ARG A N 1
ATOM 2495 C CA . ARG A 1 311 ? 5.156 36.027 -112.362 1.00 65.62 311 ARG A CA 1
ATOM 2496 C C . ARG A 1 311 ? 5.422 35.428 -113.752 1.00 65.62 311 ARG A C 1
ATOM 2498 O O . ARG A 1 311 ? 6.448 34.794 -113.985 1.00 65.62 311 ARG A O 1
ATOM 2505 N N . LYS A 1 312 ? 4.496 35.616 -114.698 1.00 60.06 312 LYS A N 1
ATOM 2506 C CA . LYS A 1 312 ? 4.678 35.210 -116.100 1.00 60.06 312 LYS A CA 1
ATOM 2507 C C . LYS A 1 312 ? 5.707 36.146 -116.742 1.00 60.06 312 LYS A C 1
ATOM 2509 O O . LYS A 1 312 ? 5.458 37.339 -116.900 1.00 60.06 312 LYS A O 1
ATOM 2514 N N . LYS A 1 313 ? 6.886 35.623 -117.085 1.00 58.16 313 LYS A N 1
ATOM 2515 C CA . LYS A 1 313 ? 7.927 36.367 -117.808 1.00 58.16 313 LYS A CA 1
ATOM 2516 C C . LYS A 1 313 ? 7.408 36.638 -119.230 1.00 58.16 313 LYS A C 1
ATOM 2518 O O . LYS A 1 313 ? 7.424 35.745 -120.072 1.00 58.16 313 LYS A O 1
ATOM 2523 N N . VAL A 1 314 ? 6.865 37.831 -119.480 1.00 58.81 314 VAL A N 1
ATOM 2524 C CA . VAL A 1 314 ? 6.409 38.239 -120.819 1.00 58.81 314 VAL A CA 1
ATOM 2525 C C . VAL A 1 314 ? 7.642 38.434 -121.696 1.00 58.81 314 VAL A C 1
ATOM 2527 O O . VAL A 1 314 ? 8.479 39.291 -121.427 1.00 58.81 314 VAL A O 1
ATOM 2530 N N . ASN A 1 315 ? 7.770 37.596 -122.721 1.00 53.03 315 ASN A N 1
ATOM 2531 C CA . ASN A 1 315 ? 8.863 37.639 -123.681 1.00 53.03 315 ASN A CA 1
ATOM 2532 C C . ASN A 1 315 ? 8.469 38.605 -124.811 1.00 53.03 315 ASN A C 1
ATOM 2534 O O . ASN A 1 315 ? 7.895 38.197 -125.820 1.00 53.03 315 ASN A O 1
ATOM 2538 N N . THR A 1 316 ? 8.693 39.904 -124.622 1.00 53.38 316 THR A N 1
ATOM 2539 C CA . THR A 1 316 ? 8.441 40.917 -125.654 1.00 53.38 316 THR A CA 1
ATOM 2540 C C . THR A 1 316 ? 9.514 40.819 -126.740 1.00 53.38 316 THR A C 1
ATOM 2542 O O . THR A 1 316 ? 10.545 41.485 -126.691 1.00 53.38 316 THR A O 1
ATOM 2545 N N . ARG A 1 317 ? 9.261 39.996 -127.765 1.00 52.47 317 ARG A N 1
ATOM 2546 C CA . ARG A 1 317 ? 9.850 40.212 -129.092 1.00 52.47 317 ARG A CA 1
ATOM 2547 C C . ARG A 1 317 ? 9.304 41.543 -129.612 1.00 52.47 317 ARG A C 1
ATOM 2549 O O . ARG A 1 317 ? 8.137 41.622 -129.981 1.00 52.47 317 ARG A O 1
ATOM 2556 N N . ARG A 1 318 ? 10.131 42.591 -129.618 1.00 48.91 318 ARG A N 1
ATOM 2557 C CA . ARG A 1 318 ? 9.861 43.789 -130.419 1.00 48.91 318 ARG A CA 1
ATOM 2558 C C . ARG A 1 318 ? 10.013 43.397 -131.888 1.00 48.91 318 ARG A C 1
ATOM 2560 O O . ARG A 1 318 ? 11.115 43.089 -132.326 1.00 48.91 318 ARG A O 1
ATOM 2567 N N . GLN A 1 319 ? 8.898 43.363 -132.611 1.00 49.91 319 GLN A N 1
ATOM 2568 C CA . GLN A 1 319 ? 8.902 43.667 -134.035 1.00 49.91 319 GLN A CA 1
ATOM 2569 C C . GLN A 1 319 ? 9.055 45.185 -134.148 1.00 49.91 319 GLN A C 1
ATOM 2571 O O . GLN A 1 319 ? 8.138 45.918 -133.787 1.00 49.91 319 GLN A O 1
ATOM 2576 N N . HIS A 1 320 ? 10.249 45.622 -134.533 1.00 43.34 320 HIS A N 1
ATOM 2577 C CA . HIS A 1 320 ? 10.506 46.737 -135.438 1.00 43.34 320 HIS A CA 1
ATOM 2578 C C . HIS A 1 320 ? 11.918 46.579 -135.981 1.00 43.34 320 HIS A C 1
ATOM 2580 O O . HIS A 1 320 ? 12.822 46.311 -135.154 1.00 43.34 320 HIS A O 1
#

pLDDT: mean 80.34, std 19.15, range [31.39, 98.5]